Protein AF-A0A559M427-F1 (afdb_monomer_lite)

Structure (mmCIF, N/CA/C/O backbone):
data_AF-A0A559M427-F1
#
_entry.id   AF-A0A559M427-F1
#
loop_
_atom_site.group_PDB
_atom_site.id
_atom_site.type_symbol
_atom_site.label_atom_id
_atom_site.label_alt_id
_atom_site.label_comp_id
_atom_site.label_asym_id
_atom_site.label_entity_id
_atom_site.label_seq_id
_atom_site.pdbx_PDB_ins_code
_atom_site.Cartn_x
_atom_site.Cartn_y
_atom_site.Cartn_z
_atom_site.occupancy
_atom_site.B_iso_or_equiv
_atom_site.auth_seq_id
_atom_site.auth_comp_id
_atom_site.auth_asym_id
_atom_site.auth_atom_id
_atom_site.pdbx_PDB_model_num
ATOM 1 N N . PRO A 1 1 ? -54.917 29.309 -1.376 1.00 43.81 1 PRO A N 1
ATOM 2 C CA . PRO A 1 1 ? -53.652 30.056 -1.198 1.00 43.81 1 PRO A CA 1
ATOM 3 C C . PRO A 1 1 ? -53.136 29.693 0.186 1.00 43.81 1 PRO A C 1
ATOM 5 O O . PRO A 1 1 ? -53.522 30.312 1.170 1.00 43.81 1 PRO A O 1
ATOM 8 N N . ASP A 1 2 ? -52.408 28.583 0.230 1.00 39.50 2 ASP A N 1
ATOM 9 C CA . ASP A 1 2 ? -51.963 27.931 1.459 1.00 39.50 2 ASP A CA 1
ATOM 10 C C . ASP A 1 2 ? -50.541 28.408 1.804 1.00 39.50 2 ASP A C 1
ATOM 12 O O . ASP A 1 2 ? -49.785 28.757 0.889 1.00 39.50 2 ASP A O 1
ATOM 16 N N . PRO A 1 3 ? -50.187 28.515 3.096 1.00 42.97 3 PRO A N 1
ATOM 17 C CA . PRO A 1 3 ? -48.991 29.216 3.538 1.00 42.97 3 PRO A CA 1
ATOM 18 C C . PRO A 1 3 ? -47.729 28.379 3.305 1.00 42.97 3 PRO A C 1
ATOM 20 O O . PRO A 1 3 ? -47.736 27.155 3.407 1.00 42.97 3 PRO A O 1
ATOM 23 N N . VAL A 1 4 ? -46.642 29.074 2.984 1.00 44.69 4 VAL A N 1
ATOM 24 C CA . VAL A 1 4 ? -45.305 28.516 2.772 1.00 44.69 4 VAL A CA 1
ATOM 25 C C . VAL A 1 4 ? -44.708 28.181 4.141 1.00 44.69 4 VAL A C 1
ATOM 27 O O . VAL A 1 4 ? -44.503 29.082 4.951 1.00 44.69 4 VAL A O 1
ATOM 30 N N . GLU A 1 5 ? -44.457 26.899 4.410 1.00 47.62 5 GLU A N 1
ATOM 31 C CA . GLU A 1 5 ? -43.672 26.467 5.570 1.00 47.62 5 GLU A CA 1
ATOM 32 C C . GLU A 1 5 ? -42.215 26.915 5.394 1.00 47.62 5 GLU A C 1
ATOM 34 O O . GLU A 1 5 ? -41.516 26.501 4.465 1.00 47.62 5 GLU A O 1
ATOM 39 N N . GLU A 1 6 ? -41.769 27.790 6.292 1.00 38.72 6 GLU A N 1
ATOM 40 C CA . GLU A 1 6 ? -40.376 28.192 6.435 1.00 38.72 6 GLU A CA 1
ATOM 41 C C . GLU A 1 6 ? -39.555 27.001 6.946 1.00 38.72 6 GLU A C 1
ATOM 43 O O . GLU A 1 6 ? -39.699 26.550 8.083 1.00 38.72 6 GLU A O 1
ATOM 48 N N . VAL A 1 7 ? -38.674 26.483 6.090 1.00 38.81 7 VAL A N 1
ATOM 49 C CA . VAL A 1 7 ? -37.637 25.533 6.490 1.00 38.81 7 VAL A CA 1
ATOM 50 C C . VAL A 1 7 ? -36.639 26.291 7.361 1.00 38.81 7 VAL A C 1
ATOM 52 O O . VAL A 1 7 ? -35.853 27.092 6.859 1.00 38.81 7 VAL A O 1
ATOM 55 N N . GLN A 1 8 ? -36.674 26.035 8.668 1.00 32.84 8 GLN A N 1
ATOM 56 C CA . GLN A 1 8 ? -35.615 26.430 9.591 1.00 32.84 8 GLN A CA 1
ATOM 57 C C . GLN A 1 8 ? -34.327 25.703 9.191 1.00 32.84 8 GLN A C 1
ATOM 59 O O . GLN A 1 8 ? -34.138 24.523 9.482 1.00 32.84 8 GLN A O 1
ATOM 64 N N . THR A 1 9 ? -33.442 26.403 8.488 1.00 30.02 9 THR A N 1
ATOM 65 C CA . THR A 1 9 ? -32.037 26.022 8.372 1.00 30.02 9 THR A CA 1
ATOM 66 C C . THR A 1 9 ? -31.382 26.318 9.713 1.00 30.02 9 THR A C 1
ATOM 68 O O . THR A 1 9 ? -31.083 27.470 10.021 1.00 30.02 9 THR A O 1
ATOM 71 N N . SER A 1 10 ? -31.211 25.289 10.541 1.00 30.47 10 SER A N 1
ATOM 72 C CA . SER A 1 10 ? -30.285 25.343 11.668 1.00 30.47 10 SER A CA 1
ATOM 73 C C . SER A 1 10 ? -28.864 25.441 11.105 1.00 30.47 10 SER A C 1
ATOM 75 O O . SER A 1 10 ? -28.251 24.425 10.775 1.00 30.47 10 SER A O 1
ATOM 77 N N . ASP A 1 11 ? -28.394 26.675 10.934 1.00 35.53 11 ASP A N 1
ATOM 78 C CA . ASP A 1 11 ? -26.973 27.010 10.938 1.00 35.53 11 ASP A CA 1
ATOM 79 C C . ASP A 1 11 ? -26.449 26.708 12.350 1.00 35.53 11 ASP A C 1
ATOM 81 O O . ASP A 1 11 ? -26.585 27.524 13.259 1.00 35.53 11 ASP A O 1
ATOM 85 N N . ASP A 1 12 ? -25.929 25.495 12.548 1.00 35.47 12 ASP A N 1
ATOM 86 C CA . ASP A 1 12 ? -25.002 25.212 13.643 1.00 35.47 12 ASP A CA 1
ATOM 87 C C . ASP A 1 12 ? -23.585 25.428 13.096 1.00 35.47 12 ASP A C 1
ATOM 89 O O . ASP A 1 12 ? -23.133 24.726 12.186 1.00 35.47 12 ASP A O 1
ATOM 93 N N . ASP A 1 13 ? -22.923 26.446 13.642 1.00 37.69 13 ASP A N 1
ATOM 94 C CA . ASP A 1 13 ? -21.563 26.890 13.344 1.00 37.69 13 ASP A CA 1
ATOM 95 C C . ASP A 1 13 ? -20.522 25.753 13.510 1.00 37.69 13 ASP A C 1
ATOM 97 O O . ASP A 1 13 ? -19.988 25.506 14.594 1.00 37.69 13 ASP A O 1
ATOM 101 N N . ASP A 1 14 ? -20.193 25.073 12.406 1.00 49.84 14 ASP A N 1
ATOM 102 C CA . ASP A 1 14 ? -19.120 24.072 12.264 1.00 49.84 14 ASP A CA 1
ATOM 103 C C . ASP A 1 14 ? -17.740 24.735 12.056 1.00 49.84 14 ASP A C 1
ATOM 105 O O . ASP A 1 14 ? -17.061 24.524 11.052 1.00 49.84 14 ASP A O 1
ATOM 109 N N . ASP A 1 15 ? -17.306 25.566 13.006 1.00 52.41 15 ASP A N 1
ATOM 110 C CA . ASP A 1 15 ? -16.017 26.277 12.920 1.00 52.41 15 ASP A CA 1
ATOM 111 C C . ASP A 1 15 ? -14.912 25.673 13.820 1.00 52.41 15 ASP A C 1
ATOM 113 O O . ASP A 1 15 ? -13.878 26.296 14.081 1.00 52.41 15 ASP A O 1
ATOM 117 N N . GLY A 1 16 ? -15.068 24.418 14.274 1.00 54.72 16 GLY A N 1
ATOM 118 C CA . GLY A 1 16 ? -14.102 23.782 15.188 1.00 54.72 16 GLY A CA 1
ATOM 119 C C . GLY A 1 16 ? -13.964 22.253 15.166 1.00 54.72 16 GLY A C 1
ATOM 120 O O . GLY A 1 16 ? -12.997 21.747 15.741 1.00 54.72 16 GLY A O 1
ATOM 121 N N . GLU A 1 17 ? -14.843 21.502 14.493 1.00 58.31 17 GLU A N 1
ATOM 122 C CA . GLU A 1 17 ? -14.925 20.024 14.577 1.00 58.31 17 GLU A CA 1
ATOM 123 C C . GLU A 1 17 ? -13.715 19.292 13.939 1.00 58.31 17 GLU A C 1
ATOM 125 O O . GLU A 1 17 ? -13.522 18.087 14.107 1.00 58.31 17 GLU A O 1
ATOM 130 N N . GLY A 1 18 ? -12.850 20.010 13.211 1.00 69.69 18 GLY A N 1
ATOM 131 C CA . GLY A 1 18 ? -11.739 19.425 12.449 1.00 69.69 18 GLY A CA 1
ATOM 132 C C . GLY A 1 18 ? -10.333 19.566 13.048 1.00 69.69 18 GLY A C 1
ATOM 133 O O . GLY A 1 18 ? -9.404 18.918 12.554 1.00 69.69 18 GLY A O 1
ATOM 134 N N . TRP A 1 19 ? -10.125 20.407 14.067 1.00 84.69 19 TRP A N 1
ATOM 135 C CA . TRP A 1 19 ? -8.777 20.714 14.566 1.00 84.69 19 TRP A CA 1
ATOM 136 C C . TRP A 1 19 ? -8.405 19.902 15.808 1.00 84.69 19 TRP A C 1
ATOM 138 O O . TRP A 1 19 ? -9.031 19.993 16.862 1.00 84.69 19 TRP A O 1
ATOM 148 N N . ILE A 1 20 ? -7.296 19.162 15.720 1.00 84.12 20 ILE A N 1
ATOM 149 C CA . ILE A 1 20 ? -6.701 18.492 16.881 1.00 84.12 20 ILE A CA 1
ATOM 150 C C . ILE A 1 20 ? -5.925 19.534 17.697 1.00 84.12 20 ILE A C 1
ATOM 152 O O . ILE A 1 20 ? -4.789 19.880 17.375 1.00 84.12 20 ILE A O 1
ATOM 156 N N . THR A 1 21 ? -6.542 20.036 18.764 1.00 89.25 21 THR A N 1
ATOM 157 C CA . THR A 1 21 ? -5.917 20.946 19.736 1.00 89.25 21 THR A CA 1
ATOM 158 C C . THR A 1 21 ? -5.258 20.171 20.889 1.00 89.25 21 THR A C 1
ATOM 160 O O . THR A 1 21 ? -5.624 19.020 21.145 1.00 89.25 21 THR A O 1
ATOM 163 N N . PRO A 1 22 ? -4.308 20.766 21.646 1.00 89.19 22 PRO A N 1
ATOM 164 C CA . PRO A 1 22 ? -3.698 20.109 22.808 1.00 89.19 22 PRO A CA 1
ATOM 165 C C . PRO A 1 22 ? -4.714 19.655 23.869 1.00 89.19 22 PRO A C 1
ATOM 167 O O . PRO A 1 22 ? -4.501 18.637 24.526 1.00 89.19 22 PRO A O 1
ATOM 170 N N . SER A 1 23 ? -5.833 20.374 24.011 1.00 87.00 23 SER A N 1
ATOM 171 C CA . SER A 1 23 ? -6.943 20.004 24.896 1.00 87.00 23 SER A CA 1
ATOM 172 C C . SER A 1 23 ? -7.731 18.792 24.384 1.00 87.00 23 SER A C 1
ATOM 174 O O . SER A 1 23 ? -8.154 17.959 25.184 1.00 87.00 23 SER A O 1
ATOM 176 N N . ASN A 1 24 ? -7.870 18.644 23.061 1.00 85.31 24 ASN A N 1
ATOM 177 C CA . ASN A 1 24 ? -8.704 17.612 22.432 1.00 85.31 24 ASN A CA 1
ATOM 178 C C . ASN A 1 24 ? -7.895 16.387 21.960 1.00 85.31 24 ASN A C 1
ATOM 180 O O . ASN A 1 24 ? -8.471 15.381 21.543 1.00 85.31 24 ASN A O 1
ATOM 184 N N . LEU A 1 25 ? -6.562 16.428 22.069 1.00 86.44 25 LEU A N 1
ATOM 185 C CA . LEU A 1 25 ? -5.652 15.376 21.608 1.00 86.44 25 LEU A CA 1
ATOM 186 C C . LEU A 1 25 ? -5.994 13.999 22.187 1.00 86.44 25 LEU A C 1
ATOM 188 O O . LEU A 1 25 ? -6.082 13.022 21.448 1.00 86.44 25 LEU A O 1
ATOM 192 N N . LYS A 1 26 ? -6.213 13.910 23.504 1.00 84.44 26 LYS A N 1
ATOM 193 C CA . LYS A 1 26 ? -6.525 12.632 24.167 1.00 84.44 26 LYS A CA 1
ATOM 194 C C . LYS A 1 26 ? -7.860 12.058 23.693 1.00 84.44 26 LYS A C 1
ATOM 196 O O . LYS A 1 26 ? -7.977 10.849 23.518 1.00 84.44 26 LYS A O 1
ATOM 201 N N . GLN A 1 27 ? -8.845 12.921 23.451 1.00 81.31 27 GLN A N 1
ATOM 202 C CA . GLN A 1 27 ? -10.160 12.512 22.962 1.00 81.31 27 GLN A CA 1
ATOM 203 C C . GLN A 1 27 ? -10.070 12.002 21.519 1.00 81.31 27 GLN A C 1
ATOM 205 O O . GLN A 1 27 ? -10.617 10.947 21.210 1.00 81.31 27 GLN A O 1
ATOM 210 N N . HIS A 1 28 ? -9.316 12.686 20.652 1.00 81.56 28 HIS A N 1
ATOM 211 C CA . HIS A 1 28 ? -9.064 12.216 19.288 1.00 81.56 28 HIS A CA 1
ATOM 212 C C . HIS A 1 28 ? -8.271 10.907 19.252 1.00 81.56 28 HIS A C 1
ATOM 214 O O . HIS A 1 28 ? -8.650 10.000 18.521 1.00 81.56 28 HIS A O 1
ATOM 220 N N . GLN A 1 29 ? -7.243 10.751 20.095 1.00 81.06 29 GLN A N 1
ATOM 221 C CA . GLN A 1 29 ? -6.504 9.489 20.219 1.00 81.06 29 GLN A CA 1
ATOM 222 C C . GLN A 1 29 ? -7.419 8.322 20.616 1.00 81.06 29 GLN A C 1
ATOM 224 O O . GLN A 1 29 ? -7.282 7.224 20.081 1.00 81.06 29 GLN A O 1
ATOM 229 N N . GLN A 1 30 ? -8.372 8.556 21.524 1.00 73.25 30 GLN A N 1
ATOM 230 C CA . GLN A 1 30 ? -9.368 7.554 21.909 1.00 73.25 30 GLN A CA 1
ATOM 231 C C . GLN A 1 30 ? -10.346 7.247 20.764 1.00 73.25 30 GLN A C 1
ATOM 233 O O . GLN A 1 30 ? -10.606 6.076 20.496 1.00 73.25 30 GLN A O 1
ATOM 238 N N . LYS A 1 31 ? -10.844 8.266 20.049 1.00 72.25 31 LYS A N 1
ATOM 239 C CA . LYS A 1 31 ? -11.713 8.086 18.870 1.00 72.25 31 LYS A CA 1
ATOM 240 C C . LYS A 1 31 ? -11.007 7.297 17.753 1.00 72.25 31 LYS A C 1
ATOM 242 O O . LYS A 1 31 ? -11.585 6.357 17.211 1.00 72.25 31 LYS A O 1
ATOM 247 N N . ASP A 1 32 ? -9.748 7.614 17.453 1.00 69.06 32 ASP A N 1
ATOM 248 C CA . ASP A 1 32 ? -8.958 6.939 16.414 1.00 69.06 32 ASP A CA 1
ATOM 249 C C . ASP A 1 32 ? -8.607 5.493 16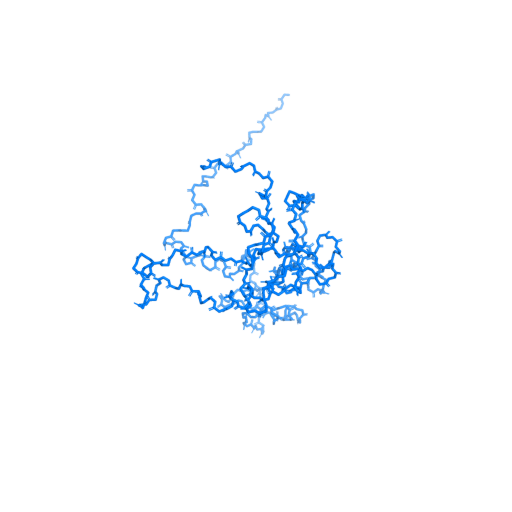.788 1.00 69.06 32 ASP A C 1
ATOM 251 O O . ASP A 1 32 ? -8.664 4.599 15.940 1.00 69.06 32 ASP A O 1
ATOM 255 N N . ALA A 1 33 ? -8.286 5.239 18.060 1.00 66.00 33 ALA A N 1
ATOM 256 C CA . ALA A 1 33 ? -8.019 3.891 18.558 1.00 66.00 33 ALA A CA 1
ATOM 257 C C . ALA A 1 33 ? -9.265 2.988 18.519 1.00 66.00 33 ALA A C 1
ATOM 259 O O . ALA A 1 33 ? -9.145 1.779 18.315 1.00 66.00 33 ALA A O 1
ATOM 260 N N . ASN A 1 34 ? -10.454 3.569 18.692 1.00 59.38 34 ASN A N 1
ATOM 261 C CA . ASN A 1 34 ? -11.715 2.832 18.763 1.00 59.38 34 ASN A CA 1
ATOM 262 C C . ASN A 1 34 ? -12.391 2.654 17.390 1.00 59.38 34 ASN A C 1
ATOM 264 O O . ASN A 1 34 ? -13.343 1.879 17.269 1.00 59.38 34 ASN A O 1
ATOM 268 N N . GLY A 1 35 ? -11.891 3.326 16.344 1.00 58.34 35 GLY A N 1
ATOM 269 C CA . GLY A 1 35 ? -12.572 3.422 15.054 1.00 58.34 35 GLY A CA 1
ATOM 270 C C . GLY A 1 35 ? -13.907 4.168 15.173 1.00 58.34 35 GLY A C 1
ATOM 271 O O . GLY A 1 35 ? -14.450 4.332 16.260 1.00 58.34 35 GLY A O 1
ATOM 272 N N . ALA A 1 36 ? -14.451 4.631 14.046 1.00 51.00 36 ALA A N 1
ATOM 273 C CA . ALA A 1 36 ? -15.717 5.374 13.971 1.00 51.00 36 ALA A CA 1
ATOM 274 C C . ALA A 1 36 ? -16.951 4.499 14.289 1.00 51.00 36 ALA A C 1
ATOM 276 O O . ALA A 1 36 ? -17.830 4.307 13.451 1.00 51.00 36 ALA A O 1
ATOM 277 N N . THR A 1 37 ? -16.981 3.903 15.475 1.00 50.41 37 THR A N 1
ATOM 278 C CA . THR A 1 37 ? -18.101 3.137 16.004 1.00 50.41 37 THR A CA 1
ATOM 279 C C . THR A 1 37 ? -18.770 4.021 17.038 1.00 50.41 37 THR A C 1
ATOM 281 O O . THR A 1 37 ? -18.187 4.288 18.087 1.00 50.41 37 THR A O 1
ATOM 284 N N . GLU A 1 38 ? -19.965 4.520 16.731 1.00 55.62 38 GLU A N 1
ATOM 285 C CA . GLU A 1 38 ? -20.721 5.288 17.712 1.00 55.62 38 GLU A CA 1
ATOM 286 C C . GLU A 1 38 ? -21.039 4.422 18.939 1.00 55.62 38 GLU A C 1
ATOM 288 O O . GLU A 1 38 ? -21.370 3.237 18.780 1.00 55.62 38 GLU A O 1
ATOM 293 N N . PRO A 1 39 ? -20.937 4.979 20.158 1.00 51.56 39 PRO A N 1
ATOM 294 C CA . PRO A 1 39 ? -21.349 4.286 21.366 1.00 51.56 39 PRO A CA 1
ATOM 295 C C . PRO A 1 39 ? -22.866 4.078 21.310 1.00 51.56 39 PRO A C 1
ATOM 297 O O . PRO A 1 39 ? -23.652 4.985 21.549 1.00 51.56 39 PRO A O 1
ATOM 300 N N . GLN A 1 40 ? -23.274 2.869 20.941 1.00 54.78 40 GLN A N 1
ATOM 301 C CA . GLN A 1 40 ? -24.668 2.440 20.919 1.00 54.78 40 GLN A CA 1
ATOM 302 C C . GLN A 1 40 ? -24.919 1.448 22.056 1.00 54.78 40 GLN A C 1
ATOM 304 O O . GLN A 1 40 ? -24.049 0.633 22.372 1.00 54.78 40 GLN A O 1
ATOM 309 N N . GLU A 1 41 ? -26.129 1.536 22.612 1.00 57.34 41 GLU A N 1
ATOM 310 C CA . GLU A 1 41 ? -26.634 0.978 23.876 1.00 57.34 41 GLU A CA 1
ATOM 311 C C . GLU A 1 41 ? -25.916 -0.265 24.438 1.00 57.34 41 GLU A C 1
ATOM 313 O O . GLU A 1 41 ? -25.717 -1.293 23.767 1.00 57.34 41 GLU A O 1
ATOM 318 N N . GLU A 1 42 ? -25.569 -0.149 25.725 1.00 59.69 42 GLU A N 1
ATOM 319 C CA . GLU A 1 42 ? -24.894 -1.163 26.527 1.00 59.69 42 GLU A CA 1
ATOM 320 C C . GLU A 1 42 ? -25.750 -2.434 26.651 1.00 59.69 42 GLU A C 1
ATOM 322 O O . GLU A 1 42 ? -26.890 -2.392 27.117 1.00 59.69 42 GLU A O 1
ATOM 327 N N . PRO A 1 43 ? -25.227 -3.608 26.267 1.00 59.34 43 PRO A N 1
ATOM 328 C CA . PRO A 1 43 ? -25.944 -4.850 26.469 1.00 59.34 43 PRO A CA 1
ATOM 329 C C . PRO A 1 43 ? -25.934 -5.259 27.949 1.00 59.34 43 PRO A C 1
ATOM 331 O O . PRO A 1 43 ? -24.890 -5.329 28.596 1.00 59.34 43 PRO A O 1
ATOM 334 N N . LYS A 1 44 ? -27.128 -5.621 28.423 1.00 60.44 44 LYS A N 1
ATOM 335 C CA . LYS A 1 44 ? -27.465 -6.330 29.667 1.00 60.44 44 LYS A CA 1
ATOM 336 C C . LYS A 1 44 ? -26.434 -7.434 29.984 1.00 60.44 44 LYS A C 1
ATOM 338 O O . LYS A 1 44 ? -26.363 -8.417 29.256 1.00 60.44 44 LYS A O 1
ATOM 343 N N . THR A 1 45 ? -25.633 -7.238 31.039 1.00 68.06 45 THR A N 1
ATOM 344 C CA . THR A 1 45 ? -24.717 -8.207 31.693 1.00 68.06 45 THR A CA 1
ATOM 345 C C . THR A 1 45 ? -23.960 -9.174 30.760 1.00 68.06 45 THR A C 1
ATOM 347 O O . THR A 1 45 ? -24.484 -10.209 30.349 1.00 68.06 45 THR A O 1
ATOM 350 N N . MET A 1 46 ? -22.682 -8.896 30.478 1.00 71.94 46 MET A N 1
ATOM 351 C CA . MET A 1 46 ? -21.816 -9.806 29.712 1.00 71.94 46 MET A CA 1
ATOM 352 C C . MET A 1 46 ? -21.210 -10.892 30.617 1.00 71.94 46 MET A C 1
ATOM 354 O O . MET A 1 46 ? -20.486 -10.572 31.551 1.00 71.94 46 MET A O 1
ATOM 358 N N . GLN A 1 47 ? -21.464 -12.172 30.323 1.00 79.81 47 GLN A N 1
ATOM 359 C CA . GLN A 1 47 ? -20.922 -13.306 31.097 1.00 79.81 47 GLN A CA 1
ATOM 360 C C . GLN A 1 47 ? -19.429 -13.567 30.840 1.00 79.81 47 GLN A C 1
ATOM 362 O O . GLN A 1 47 ? -18.699 -13.955 31.745 1.00 79.81 47 GLN A O 1
ATOM 367 N N . VAL A 1 48 ? -18.976 -13.367 29.600 1.00 83.12 48 VAL A N 1
ATOM 368 C CA . VAL A 1 48 ? -17.581 -13.549 29.179 1.00 83.12 48 VAL A CA 1
ATOM 369 C C . VAL A 1 48 ? -17.228 -12.416 28.227 1.00 83.12 48 VAL A C 1
ATOM 371 O O . VAL A 1 48 ? -18.007 -12.120 27.315 1.00 83.12 48 VAL A O 1
ATOM 374 N N . ALA A 1 49 ? -16.068 -11.798 28.434 1.00 86.31 49 ALA A N 1
ATOM 375 C CA . ALA A 1 49 ? -15.511 -10.782 27.554 1.00 86.31 49 ALA A CA 1
ATOM 376 C C . ALA A 1 49 ? -14.013 -11.022 27.338 1.00 86.31 49 ALA A C 1
ATOM 378 O O . ALA A 1 49 ? -13.306 -11.459 28.245 1.00 86.31 49 ALA A O 1
ATOM 379 N N . LEU A 1 50 ? -13.539 -10.749 26.124 1.00 88.00 50 LEU A N 1
ATOM 380 C CA . LEU A 1 50 ? -12.147 -10.934 25.722 1.00 88.00 50 LEU A CA 1
ATOM 381 C C . LEU A 1 50 ? -11.588 -9.610 25.215 1.00 88.00 50 LEU A C 1
ATOM 383 O O . LEU A 1 50 ? -12.240 -8.930 24.427 1.00 88.00 50 LEU A O 1
ATOM 387 N N . ILE A 1 51 ? -10.376 -9.264 25.643 1.00 89.44 51 ILE A N 1
ATOM 388 C CA . ILE A 1 51 ? -9.665 -8.057 25.214 1.00 89.44 51 ILE A CA 1
ATOM 389 C C . ILE A 1 51 ? -8.456 -8.500 24.395 1.00 89.44 51 ILE A C 1
ATOM 391 O O . ILE A 1 51 ? -7.617 -9.257 24.877 1.00 89.44 51 ILE A O 1
ATOM 395 N N . THR A 1 52 ? -8.368 -8.051 23.144 1.00 86.69 52 THR A N 1
ATOM 396 C CA . THR A 1 52 ? -7.205 -8.308 22.283 1.00 86.69 52 THR A CA 1
ATOM 397 C C . THR A 1 52 ? -7.014 -7.181 21.274 1.00 86.69 52 THR A C 1
ATOM 399 O O . THR A 1 52 ? -7.984 -6.598 20.786 1.00 86.69 52 THR A O 1
ATOM 402 N N . SER A 1 53 ? -5.758 -6.881 20.949 1.00 83.00 53 SER A N 1
ATOM 403 C CA . SER A 1 53 ? -5.362 -5.925 19.910 1.00 83.00 53 SER A CA 1
ATOM 404 C C . SER A 1 53 ? -5.038 -6.584 18.561 1.00 83.00 53 SER A C 1
ATOM 406 O O . SER A 1 53 ? -4.848 -5.872 17.578 1.00 83.00 53 SER A O 1
ATOM 408 N N . ASP A 1 54 ? -4.990 -7.921 18.474 1.00 83.75 54 ASP A N 1
ATOM 409 C CA . ASP A 1 54 ? -4.696 -8.619 17.217 1.00 83.75 54 ASP A CA 1
ATOM 410 C C . ASP A 1 54 ? -5.945 -8.745 16.332 1.00 83.75 54 ASP A C 1
ATOM 412 O O . ASP A 1 54 ? -6.887 -9.477 16.644 1.00 83.75 54 ASP A O 1
ATOM 416 N N . PHE A 1 55 ? -5.927 -8.092 15.170 1.00 77.50 55 PHE A N 1
ATOM 417 C CA . PHE A 1 55 ? -7.004 -8.149 14.182 1.00 77.50 55 PHE A CA 1
ATOM 418 C C . PHE A 1 55 ? -7.351 -9.574 13.728 1.00 77.50 55 PHE A C 1
ATOM 420 O O . PHE A 1 55 ? -8.511 -9.841 13.402 1.00 77.50 55 PHE A O 1
ATOM 427 N N . ALA A 1 56 ? -6.388 -10.502 13.675 1.00 81.38 56 ALA A N 1
ATOM 428 C CA . ALA A 1 56 ? -6.673 -11.882 13.286 1.00 81.38 56 ALA A CA 1
ATOM 429 C C . ALA A 1 56 ? -7.538 -12.581 14.345 1.00 81.38 56 ALA A C 1
ATOM 431 O O . ALA A 1 56 ? -8.587 -13.136 14.008 1.00 81.38 56 ALA A O 1
ATOM 432 N N . MET A 1 57 ? -7.157 -12.470 15.621 1.00 86.06 57 MET A N 1
ATOM 433 C CA . MET A 1 57 ? -7.955 -12.969 16.743 1.00 86.06 57 MET A CA 1
ATOM 434 C C . MET A 1 57 ? -9.331 -12.305 16.804 1.00 86.06 57 MET A C 1
ATOM 436 O O . MET A 1 57 ? -10.332 -13.003 16.932 1.00 86.06 57 MET A O 1
ATOM 440 N N . GLN A 1 58 ? -9.410 -10.981 16.644 1.00 84.81 58 GLN A N 1
ATOM 441 C CA . GLN A 1 58 ? -10.682 -10.253 16.674 1.00 84.81 58 GLN A CA 1
ATOM 442 C C . GLN A 1 58 ? -11.672 -10.776 15.615 1.00 84.81 58 GLN A C 1
ATOM 444 O O . GLN A 1 58 ? -12.848 -10.986 15.915 1.00 84.81 58 GLN A O 1
ATOM 449 N N . ASN A 1 59 ? -11.202 -11.064 14.394 1.00 81.62 59 ASN A N 1
ATOM 450 C CA . ASN A 1 59 ? -12.042 -11.629 13.331 1.00 81.62 59 ASN A CA 1
ATOM 451 C C . ASN A 1 59 ? -12.581 -13.024 13.680 1.00 81.62 59 ASN A C 1
ATOM 453 O O . ASN A 1 59 ? -13.709 -13.351 13.318 1.00 81.62 59 ASN A O 1
ATOM 457 N N . VAL A 1 60 ? -11.789 -13.857 14.358 1.00 84.88 60 VAL A N 1
ATOM 458 C CA . VAL A 1 60 ? -12.216 -15.200 14.780 1.00 84.88 60 VAL A CA 1
ATOM 459 C C . VAL A 1 60 ? -13.180 -15.116 15.965 1.00 84.88 60 VAL A C 1
ATOM 461 O O . VAL A 1 60 ? -14.210 -15.783 15.959 1.00 84.88 60 VAL A O 1
ATOM 464 N N . LEU A 1 61 ? -12.903 -14.257 16.947 1.00 86.88 61 LEU A N 1
ATOM 465 C CA . LEU A 1 61 ? -13.749 -14.059 18.128 1.00 86.88 61 LEU A CA 1
ATOM 466 C C . LEU A 1 61 ? -15.150 -13.556 17.770 1.00 86.88 61 LEU A C 1
ATOM 468 O O . LEU A 1 61 ? -16.134 -14.063 18.307 1.00 86.88 61 LEU A O 1
ATOM 472 N N . LEU A 1 62 ? -15.251 -12.630 16.811 1.00 81.38 62 LEU A N 1
ATOM 473 C CA . LEU A 1 62 ? -16.547 -12.175 16.303 1.00 81.38 62 LEU A CA 1
ATOM 474 C C . LEU A 1 62 ? -17.324 -13.289 15.586 1.00 81.38 62 LEU A C 1
ATOM 476 O O . LEU A 1 62 ? -18.547 -13.327 15.689 1.00 81.38 62 LEU A O 1
ATOM 480 N N . ARG A 1 63 ? -16.639 -14.225 14.914 1.00 78.69 63 ARG A N 1
ATOM 481 C CA . ARG A 1 63 ? -17.275 -15.401 14.283 1.00 78.69 63 ARG A CA 1
ATOM 482 C C . ARG A 1 63 ? -17.743 -16.434 15.299 1.00 78.69 63 ARG A C 1
ATOM 484 O O . ARG A 1 63 ? -18.767 -17.066 15.088 1.00 78.69 63 ARG A O 1
ATOM 491 N N . MET A 1 64 ? -17.019 -16.585 16.406 1.00 84.88 64 MET A N 1
ATOM 492 C CA . MET A 1 64 ? -17.443 -17.425 17.532 1.00 84.88 64 MET A CA 1
ATOM 493 C C . MET A 1 64 ? -18.541 -16.762 18.378 1.00 84.88 64 MET A C 1
ATOM 495 O O . MET A 1 64 ? -18.941 -17.316 19.397 1.00 84.88 64 MET A O 1
ATOM 499 N N . ASN A 1 65 ? -19.029 -15.584 17.962 1.00 81.44 65 ASN A N 1
ATOM 500 C CA . ASN A 1 65 ? -20.053 -14.807 18.653 1.00 81.44 65 ASN A CA 1
ATOM 501 C C . ASN A 1 65 ? -19.695 -14.511 20.124 1.00 81.44 65 ASN A C 1
ATOM 503 O O . ASN A 1 65 ? -20.559 -14.467 20.998 1.00 81.44 65 ASN A O 1
ATOM 507 N N . LEU A 1 66 ? -18.404 -14.306 20.400 1.00 85.19 66 LEU A N 1
ATOM 508 C CA . LEU A 1 66 ? -17.914 -13.922 21.721 1.00 85.19 66 LEU A CA 1
ATOM 509 C C . LEU A 1 66 ? -17.907 -12.398 21.865 1.00 85.19 66 LEU A C 1
ATOM 511 O O . LEU A 1 66 ? -17.732 -11.660 20.892 1.00 85.19 66 LEU A O 1
ATOM 515 N N . ASN A 1 67 ? -18.082 -11.908 23.094 1.00 86.81 67 ASN A N 1
ATOM 516 C CA . ASN A 1 67 ? -18.006 -10.474 23.355 1.00 86.81 67 ASN A CA 1
ATOM 517 C C . ASN A 1 67 ? -16.539 -10.032 23.314 1.00 86.81 67 ASN A C 1
ATOM 519 O O . ASN A 1 67 ? -15.741 -10.390 24.181 1.00 86.81 67 ASN A O 1
ATOM 523 N N . LEU A 1 68 ? -16.199 -9.257 22.290 1.00 83.94 68 LEU A N 1
ATOM 524 C CA . LEU A 1 68 ? -14.886 -8.656 22.121 1.00 83.94 68 LEU A CA 1
ATOM 525 C C . LEU A 1 68 ? -14.911 -7.215 22.637 1.00 83.94 68 LEU A C 1
ATOM 527 O O . LEU A 1 68 ? -15.786 -6.432 22.259 1.00 83.94 68 LEU A O 1
ATOM 531 N N . LEU A 1 69 ? -13.930 -6.874 23.464 1.00 86.19 69 LEU A N 1
ATOM 532 C CA . LEU A 1 69 ? -13.703 -5.536 23.989 1.00 86.19 69 LEU A CA 1
ATOM 533 C C . LEU A 1 69 ? -12.397 -4.957 23.432 1.00 86.19 69 LEU A C 1
ATOM 535 O O . LEU A 1 69 ? -11.403 -5.668 23.260 1.00 86.19 69 LEU A O 1
ATOM 539 N N . SER A 1 70 ? -12.395 -3.656 23.160 1.00 81.81 70 SER A N 1
ATOM 540 C CA . SER A 1 70 ? -11.177 -2.886 22.915 1.00 81.81 70 SER A CA 1
ATOM 541 C C . SER A 1 70 ? -10.360 -2.736 24.212 1.00 81.81 70 SER A C 1
ATOM 543 O O . SER A 1 70 ? -10.888 -2.941 25.309 1.00 81.81 70 SER A O 1
ATOM 545 N N . PRO A 1 71 ? -9.084 -2.308 24.138 1.00 81.69 71 PRO A N 1
ATOM 546 C CA . PRO A 1 71 ? -8.313 -1.921 25.326 1.00 81.69 71 PRO A CA 1
ATOM 547 C C . PRO A 1 71 ? -8.976 -0.812 26.164 1.00 81.69 71 PRO A C 1
ATOM 549 O O . PRO A 1 71 ? -8.712 -0.697 27.354 1.00 81.69 71 PRO A O 1
ATOM 552 N N . SER A 1 72 ? -9.860 -0.019 25.551 1.00 78.00 72 SER A N 1
ATOM 553 C CA . SER A 1 72 ? -10.698 1.007 26.184 1.00 78.00 72 SER A CA 1
ATOM 554 C C . SER A 1 72 ? -12.028 0.463 26.739 1.00 78.00 72 SER A C 1
ATOM 556 O O . SER A 1 72 ? -12.909 1.247 27.078 1.00 78.00 72 SER A O 1
ATOM 558 N N . LEU A 1 73 ? -12.182 -0.866 26.833 1.00 77.88 73 LEU A N 1
ATOM 559 C CA . LEU A 1 73 ? -13.365 -1.578 27.344 1.00 77.88 73 LEU A CA 1
ATOM 560 C C . LEU A 1 73 ? -14.664 -1.328 26.559 1.00 77.88 73 LEU A C 1
ATOM 562 O O . LEU A 1 73 ? -15.758 -1.558 27.070 1.00 77.88 73 LEU A O 1
ATOM 566 N N . GLN A 1 74 ? -14.564 -0.921 25.295 1.00 78.88 74 GLN A N 1
ATOM 567 C CA . GLN A 1 74 ? -15.721 -0.750 24.417 1.00 78.88 74 GLN A CA 1
ATOM 568 C C . GLN A 1 74 ? -16.001 -2.021 23.619 1.00 78.88 74 GLN A C 1
ATOM 570 O O . GLN A 1 74 ? -15.084 -2.690 23.140 1.00 78.88 74 GLN A O 1
ATOM 575 N N . ARG A 1 75 ? -17.282 -2.355 23.434 1.00 80.88 75 ARG A N 1
ATOM 576 C CA . ARG A 1 75 ? -17.691 -3.555 22.694 1.00 80.88 75 ARG A CA 1
ATOM 577 C C . ARG A 1 75 ? -17.506 -3.381 21.189 1.00 80.88 75 ARG A C 1
ATOM 579 O O . ARG A 1 75 ? -18.202 -2.599 20.549 1.00 80.88 75 ARG A O 1
ATOM 586 N N . ILE A 1 76 ? -16.659 -4.221 20.606 1.00 79.06 76 ILE A N 1
ATOM 587 C CA . ILE A 1 76 ? -16.439 -4.287 19.162 1.00 79.06 76 ILE A CA 1
ATOM 588 C C . ILE A 1 76 ? -17.503 -5.209 18.550 1.00 79.06 76 ILE A C 1
ATOM 590 O O . ILE A 1 76 ? -17.623 -6.372 18.931 1.00 79.06 76 ILE A O 1
ATOM 594 N N . ARG A 1 77 ? -18.297 -4.695 17.600 1.00 76.56 77 ARG A N 1
ATOM 595 C CA . ARG A 1 77 ? -19.320 -5.479 16.867 1.00 76.56 77 ARG A CA 1
ATOM 596 C C . ARG A 1 77 ? -18.928 -5.781 15.423 1.00 76.56 77 ARG A C 1
ATOM 598 O O . ARG A 1 77 ? -19.311 -6.821 14.897 1.00 76.56 77 ARG A O 1
ATOM 605 N N . GLN A 1 78 ? -18.204 -4.872 14.778 1.00 73.81 78 GLN A N 1
ATOM 606 C CA . GLN A 1 78 ? -17.811 -4.977 13.376 1.00 73.81 78 GLN A CA 1
ATOM 607 C C . GLN A 1 78 ? -16.352 -4.557 13.223 1.00 73.81 78 GLN A C 1
ATOM 609 O O . GLN A 1 78 ? -15.907 -3.600 13.850 1.00 73.81 78 GLN A O 1
ATOM 614 N N . LEU A 1 79 ? -15.616 -5.260 12.362 1.00 75.81 79 LEU A N 1
ATOM 615 C CA . LEU A 1 79 ? -14.239 -4.917 12.018 1.00 75.81 79 LEU A CA 1
ATOM 616 C C . LEU A 1 79 ? -14.190 -4.418 10.581 1.00 75.81 79 LEU A C 1
ATOM 618 O O . LEU A 1 79 ? -14.460 -5.166 9.635 1.00 75.81 79 LEU A O 1
ATOM 622 N N . LYS A 1 80 ? -13.793 -3.155 10.409 1.00 77.62 80 LYS A N 1
ATOM 623 C CA . LYS A 1 80 ? -13.418 -2.625 9.101 1.00 77.62 80 LYS A CA 1
ATOM 624 C C . LYS A 1 80 ? -11.976 -3.018 8.826 1.00 77.62 80 LYS A C 1
ATOM 626 O O . LYS A 1 80 ? -11.043 -2.476 9.408 1.00 77.62 80 LYS A O 1
ATOM 631 N N . THR A 1 81 ? -11.798 -3.954 7.910 1.00 84.81 81 THR A N 1
ATOM 632 C CA . THR A 1 81 ? -10.473 -4.392 7.472 1.00 84.81 81 THR A CA 1
ATOM 633 C C . THR A 1 81 ? -10.162 -3.813 6.097 1.00 84.81 81 THR A C 1
ATOM 635 O O . THR A 1 81 ? -11.048 -3.360 5.367 1.00 84.81 81 THR A O 1
ATOM 638 N N . TRP A 1 82 ? -8.881 -3.774 5.748 1.00 88.69 82 TRP A N 1
ATOM 639 C CA . TRP A 1 82 ? -8.421 -3.319 4.442 1.00 88.69 82 TRP A CA 1
ATOM 640 C C . TRP A 1 82 ? -7.770 -4.483 3.715 1.00 88.69 82 TRP A C 1
ATOM 642 O O . TRP A 1 82 ? -6.951 -5.198 4.285 1.00 88.69 82 TRP A O 1
ATOM 652 N N . VAL A 1 83 ? -8.117 -4.646 2.445 1.00 92.44 83 VAL A N 1
ATOM 653 C CA . VAL A 1 83 ? -7.506 -5.628 1.547 1.00 92.44 83 VAL A CA 1
ATOM 654 C C . VAL A 1 83 ? -7.063 -4.950 0.263 1.00 92.44 83 VAL A C 1
ATOM 656 O O . VAL A 1 83 ? -7.558 -3.880 -0.103 1.00 92.44 83 VAL A O 1
ATOM 659 N N . LEU A 1 84 ? -6.127 -5.579 -0.439 1.00 94.44 84 LEU A N 1
ATOM 660 C CA . LEU A 1 84 ? -5.729 -5.166 -1.774 1.00 94.44 84 LEU A CA 1
ATOM 661 C C . LEU A 1 84 ? -6.528 -5.955 -2.809 1.00 94.44 84 LEU A C 1
ATOM 663 O O . LEU A 1 84 ? -6.427 -7.176 -2.876 1.00 94.44 84 LEU A O 1
ATOM 667 N N . ARG A 1 85 ? -7.297 -5.263 -3.650 1.00 94.62 85 ARG A N 1
ATOM 668 C CA . ARG A 1 85 ? -8.002 -5.853 -4.792 1.00 94.62 85 ARG A CA 1
ATOM 669 C C . ARG A 1 85 ? -7.381 -5.369 -6.090 1.00 94.62 85 ARG A C 1
ATOM 671 O O . ARG A 1 85 ? -7.223 -4.170 -6.307 1.00 94.62 85 ARG A O 1
ATOM 678 N N . CYS A 1 86 ? -7.058 -6.287 -6.988 1.00 94.12 86 CYS A N 1
ATOM 679 C CA . CYS A 1 86 ? -6.619 -5.934 -8.331 1.00 94.12 86 CYS A CA 1
ATOM 680 C C . CYS A 1 86 ? -7.802 -5.422 -9.165 1.00 94.12 86 CYS A C 1
ATOM 682 O O . CYS A 1 86 ? -8.835 -6.085 -9.237 1.00 94.12 86 CYS A O 1
ATOM 684 N N . HIS A 1 87 ? -7.658 -4.276 -9.837 1.00 91.69 87 HIS A N 1
ATOM 685 C CA . HIS A 1 87 ? -8.727 -3.773 -10.712 1.00 91.69 87 HIS A CA 1
ATOM 686 C C . HIS A 1 87 ? -8.845 -4.537 -12.042 1.00 91.69 87 HIS A C 1
ATOM 688 O O . HIS A 1 87 ? -9.897 -4.476 -12.664 1.00 91.69 87 HIS A O 1
ATOM 694 N N . ALA A 1 88 ? -7.787 -5.237 -12.470 1.00 91.38 88 ALA A N 1
ATOM 695 C CA . ALA A 1 88 ? -7.744 -5.938 -13.753 1.00 91.38 88 ALA A CA 1
ATOM 696 C C . ALA A 1 88 ? -8.188 -7.407 -13.642 1.00 91.38 88 ALA A C 1
ATOM 698 O O . ALA A 1 88 ? -9.081 -7.838 -14.357 1.00 91.38 88 ALA A O 1
ATOM 699 N N . CYS A 1 89 ? -7.581 -8.184 -12.736 1.00 93.06 89 CYS A N 1
ATOM 700 C CA . CYS A 1 89 ? -7.867 -9.621 -12.585 1.00 93.06 89 CYS A CA 1
ATOM 701 C C . CYS A 1 89 ? -8.787 -9.955 -11.400 1.00 93.06 89 CYS A C 1
ATOM 703 O O . CYS A 1 89 ? -9.009 -11.131 -11.116 1.00 93.06 89 CYS A O 1
ATOM 705 N N . PHE A 1 90 ? -9.262 -8.934 -10.675 1.00 92.69 90 PHE A N 1
ATOM 706 C CA . PHE A 1 90 ? -10.184 -9.025 -9.533 1.00 92.69 90 PHE A CA 1
ATOM 707 C C . PHE A 1 90 ? -9.729 -9.881 -8.346 1.00 92.69 90 PHE A C 1
ATOM 709 O O . PHE A 1 90 ? -10.493 -10.060 -7.400 1.00 92.69 90 PHE A O 1
ATOM 716 N N . LEU A 1 91 ? -8.478 -10.348 -8.348 1.00 94.56 91 LEU A N 1
ATOM 717 C CA . LEU A 1 91 ? -7.892 -11.055 -7.217 1.00 94.56 91 LEU A CA 1
ATOM 718 C C . LEU A 1 91 ? -7.851 -10.146 -5.985 1.00 94.56 91 LEU A C 1
ATOM 720 O O . LEU A 1 91 ? -7.454 -8.981 -6.077 1.00 94.56 91 LEU A O 1
ATOM 724 N N . ILE A 1 92 ? -8.222 -10.713 -4.842 1.00 93.38 92 ILE A N 1
ATOM 725 C CA . ILE A 1 92 ? -8.141 -10.075 -3.532 1.00 93.38 92 ILE A CA 1
ATOM 726 C C . ILE A 1 92 ? -6.984 -10.710 -2.763 1.00 93.38 92 ILE A C 1
ATOM 728 O O . ILE A 1 92 ? -6.897 -11.931 -2.653 1.00 93.38 92 ILE A O 1
ATOM 732 N N . THR A 1 93 ? -6.116 -9.873 -2.210 1.00 92.06 93 THR A N 1
ATOM 733 C CA . THR A 1 93 ? -4.958 -10.268 -1.413 1.00 92.06 93 THR A CA 1
ATOM 734 C C . THR A 1 93 ? -5.004 -9.543 -0.070 1.00 92.06 93 THR A C 1
ATOM 736 O O . THR A 1 93 ? -5.245 -8.336 -0.012 1.00 92.06 93 THR A O 1
ATOM 739 N N . ARG A 1 94 ? -4.768 -10.277 1.024 1.00 88.81 94 ARG A N 1
ATOM 740 C CA . ARG A 1 94 ? -4.731 -9.720 2.390 1.00 88.81 94 ARG A CA 1
ATOM 741 C C . ARG A 1 94 ? -3.375 -9.098 2.749 1.00 88.81 94 ARG A C 1
ATOM 743 O O . ARG A 1 94 ? -3.299 -8.274 3.651 1.00 88.81 94 ARG A O 1
ATOM 750 N N . ASP A 1 95 ? -2.323 -9.435 2.007 1.00 90.19 95 ASP A N 1
ATOM 751 C CA . ASP A 1 95 ? -0.975 -8.904 2.223 1.00 90.19 95 ASP A CA 1
ATOM 752 C C . ASP A 1 95 ? -0.868 -7.437 1.778 1.00 90.19 95 ASP A C 1
ATOM 754 O O . ASP A 1 95 ? -0.638 -7.136 0.605 1.00 90.19 95 ASP A O 1
ATOM 758 N N . MET A 1 96 ? -0.972 -6.507 2.728 1.00 87.38 96 MET A N 1
ATOM 759 C CA . MET A 1 96 ? -0.938 -5.058 2.465 1.00 87.38 96 MET A CA 1
ATOM 760 C C . MET A 1 96 ? 0.430 -4.530 2.002 1.00 87.38 96 MET A C 1
ATOM 762 O O . MET A 1 96 ? 0.529 -3.422 1.467 1.00 87.38 96 MET A O 1
ATOM 766 N N . ASN A 1 97 ? 1.481 -5.334 2.164 1.00 87.81 97 ASN A N 1
ATOM 767 C CA . ASN A 1 97 ? 2.846 -4.973 1.787 1.00 87.81 97 ASN A CA 1
ATOM 768 C C . ASN A 1 97 ? 3.095 -5.104 0.277 1.00 87.81 97 ASN A C 1
ATOM 770 O O . ASN A 1 97 ? 3.961 -4.407 -0.265 1.00 87.81 97 ASN A O 1
ATOM 774 N N . LYS A 1 98 ? 2.299 -5.921 -0.425 1.00 89.94 98 LYS A N 1
ATOM 775 C CA . LYS A 1 98 ? 2.464 -6.178 -1.861 1.00 89.94 98 LYS A CA 1
ATOM 776 C C . LYS A 1 98 ? 2.151 -4.937 -2.698 1.00 89.94 98 LYS A C 1
ATOM 778 O O . LYS A 1 98 ? 1.260 -4.145 -2.382 1.00 89.94 98 LYS A O 1
ATOM 783 N N . GLN A 1 99 ? 2.926 -4.749 -3.763 1.00 90.25 99 GLN A N 1
ATOM 784 C CA . GLN A 1 99 ? 2.702 -3.694 -4.762 1.00 90.25 99 GLN A CA 1
ATOM 785 C C . GLN A 1 99 ? 2.247 -4.272 -6.102 1.00 90.25 99 GLN A C 1
ATOM 787 O O . GLN A 1 99 ? 1.441 -3.649 -6.788 1.00 90.25 99 GLN A O 1
ATOM 792 N N . PHE A 1 100 ? 2.716 -5.474 -6.437 1.00 93.94 100 PHE A N 1
ATOM 793 C CA . PHE A 1 100 ? 2.325 -6.220 -7.624 1.00 93.94 100 PHE A CA 1
ATOM 794 C C . PHE A 1 100 ? 1.259 -7.260 -7.289 1.00 93.94 100 PHE A C 1
ATOM 796 O O . PHE A 1 100 ? 1.238 -7.834 -6.200 1.00 93.94 100 PHE A O 1
ATOM 803 N N . CYS A 1 101 ? 0.339 -7.485 -8.222 1.00 94.06 101 CYS A N 1
ATOM 804 C CA . CYS A 1 101 ? -0.648 -8.544 -8.090 1.00 94.06 101 CYS A CA 1
ATOM 805 C C . CYS A 1 101 ? -0.025 -9.904 -8.432 1.00 94.06 101 CYS A C 1
ATOM 807 O O . CYS A 1 101 ? 0.543 -10.059 -9.508 1.00 94.06 101 CYS A O 1
ATOM 809 N N . THR A 1 102 ? -0.229 -10.914 -7.586 1.00 91.62 102 THR A N 1
ATOM 810 C CA . THR A 1 102 ? 0.342 -12.261 -7.774 1.00 91.62 102 THR A CA 1
ATOM 811 C C . THR A 1 102 ? -0.203 -13.013 -8.991 1.00 91.62 102 THR A C 1
ATOM 813 O O . THR A 1 102 ? 0.446 -13.930 -9.474 1.00 91.62 102 THR A O 1
ATOM 816 N N . ARG A 1 103 ? -1.389 -12.647 -9.503 1.00 92.62 103 ARG A N 1
ATOM 817 C CA . ARG A 1 103 ? -1.997 -13.309 -10.672 1.00 92.62 103 ARG A CA 1
ATOM 818 C C . ARG A 1 103 ? -1.632 -12.653 -12.001 1.00 92.62 103 ARG A C 1
ATOM 820 O O . ARG A 1 103 ? -1.441 -13.360 -12.979 1.00 92.62 103 ARG A O 1
ATOM 827 N N . CYS A 1 104 ? -1.585 -11.320 -12.068 1.00 91.69 104 CYS A N 1
ATOM 828 C CA . CYS A 1 104 ? -1.305 -10.605 -13.323 1.00 91.69 104 CYS A CA 1
ATOM 829 C C . CYS A 1 104 ? 0.077 -9.936 -13.378 1.00 91.69 104 CYS A C 1
ATOM 831 O O . CYS A 1 104 ? 0.434 -9.386 -14.416 1.00 91.69 104 CYS A O 1
ATOM 833 N N . GLY A 1 105 ? 0.834 -9.916 -12.278 1.00 90.50 105 GLY A N 1
ATOM 834 C CA . GLY A 1 105 ? 2.177 -9.330 -12.196 1.00 90.50 105 GLY A CA 1
ATOM 835 C C . GLY A 1 105 ? 2.235 -7.806 -12.345 1.00 90.50 105 GLY A C 1
ATOM 836 O O . GLY A 1 105 ? 3.316 -7.227 -12.330 1.00 90.50 105 GLY A O 1
ATOM 837 N N . LYS A 1 106 ? 1.095 -7.120 -12.505 1.00 91.12 106 LYS A N 1
ATOM 838 C CA . LYS A 1 106 ? 1.036 -5.663 -12.692 1.00 91.12 106 LYS A CA 1
ATOM 839 C C . LYS A 1 106 ? 0.793 -4.929 -11.363 1.00 91.12 106 LYS A C 1
ATOM 841 O O . LYS A 1 106 ? 0.168 -5.492 -10.458 1.00 91.12 106 LYS A O 1
ATOM 846 N N . PRO A 1 107 ? 1.238 -3.662 -11.231 1.00 91.12 107 PRO A N 1
ATOM 847 C CA . PRO A 1 107 ? 1.028 -2.842 -10.037 1.00 91.12 107 PRO A CA 1
ATOM 848 C C . PRO A 1 107 ? -0.382 -2.231 -10.010 1.00 91.12 107 PRO A C 1
ATOM 850 O O . PRO A 1 107 ? -0.576 -1.018 -10.044 1.00 91.12 107 PRO A O 1
ATOM 853 N N . THR A 1 108 ? -1.395 -3.092 -10.016 1.00 91.50 108 THR A N 1
ATOM 854 C CA . THR A 1 108 ? -2.812 -2.741 -10.213 1.00 91.50 108 THR A CA 1
ATOM 855 C C . THR A 1 108 ? -3.660 -2.954 -8.960 1.00 91.50 108 THR A C 1
ATOM 857 O O . THR A 1 108 ? -4.892 -2.916 -9.031 1.00 91.50 108 THR A O 1
ATOM 860 N N . LEU A 1 109 ? -3.005 -3.204 -7.823 1.00 92.94 109 LEU A N 1
ATOM 861 C CA . LEU A 1 109 ? -3.629 -3.411 -6.522 1.00 92.94 109 LEU A CA 1
ATOM 862 C C . LEU A 1 109 ? -4.154 -2.089 -5.952 1.00 92.94 109 LEU A C 1
ATOM 864 O O . LEU A 1 109 ? -3.414 -1.119 -5.792 1.00 92.94 109 LEU A O 1
ATOM 868 N N . LEU A 1 110 ? -5.437 -2.078 -5.611 1.00 92.31 110 LEU A N 1
ATOM 869 C CA . LEU A 1 110 ? -6.127 -0.972 -4.966 1.00 92.31 110 LEU A CA 1
ATOM 870 C C . LEU A 1 110 ? -6.488 -1.357 -3.539 1.00 92.31 110 LEU A C 1
ATOM 872 O O . LEU A 1 110 ? -6.988 -2.453 -3.293 1.00 92.31 110 LEU A O 1
ATOM 876 N N . ARG A 1 111 ? -6.265 -0.438 -2.601 1.00 92.88 111 ARG A N 1
ATOM 877 C CA . ARG A 1 111 ? -6.729 -0.593 -1.224 1.00 92.88 111 ARG A CA 1
ATOM 878 C C . ARG A 1 111 ? -8.249 -0.425 -1.193 1.00 92.88 111 ARG A C 1
ATOM 880 O O . ARG A 1 111 ? -8.757 0.640 -1.527 1.00 92.88 111 ARG A O 1
ATOM 887 N N . THR A 1 112 ? -8.950 -1.469 -0.775 1.00 91.75 112 THR A N 1
ATOM 888 C CA . THR A 1 112 ? -10.409 -1.506 -0.624 1.00 91.75 112 THR A CA 1
ATOM 889 C C . THR A 1 112 ? -10.768 -1.914 0.796 1.00 91.75 112 THR A C 1
ATOM 891 O O . THR A 1 112 ? -10.115 -2.790 1.365 1.00 91.75 112 THR A O 1
ATOM 894 N N . SER A 1 113 ? -11.792 -1.291 1.373 1.00 90.94 113 SER A N 1
ATOM 895 C CA . SER A 1 113 ? -12.309 -1.687 2.682 1.00 90.94 113 SER A CA 1
ATOM 896 C C . SER A 1 113 ? -13.221 -2.902 2.556 1.00 90.94 113 SER A C 1
ATOM 898 O O . SER A 1 113 ? -14.027 -2.985 1.628 1.00 90.94 113 SER A O 1
ATOM 900 N N . CYS A 1 114 ? -13.135 -3.808 3.516 1.00 88.06 114 CYS A N 1
ATOM 901 C CA . CYS A 1 114 ? -14.003 -4.965 3.630 1.00 88.06 114 CYS A CA 1
ATOM 902 C C . CYS A 1 114 ? -14.605 -5.061 5.032 1.00 88.06 114 CYS A C 1
ATOM 904 O O . CYS A 1 114 ? -13.961 -4.736 6.033 1.00 88.06 114 CYS A O 1
ATOM 906 N N . SER A 1 115 ? -15.852 -5.514 5.070 1.00 84.38 115 SER A N 1
ATOM 907 C CA . SER A 1 115 ? -16.564 -5.909 6.278 1.00 84.38 115 SER A CA 1
ATOM 908 C C . SER A 1 115 ? -16.763 -7.422 6.255 1.00 84.38 115 SER A C 1
ATOM 910 O O . SER A 1 115 ? -17.003 -8.026 5.205 1.00 84.38 115 SER A O 1
ATOM 912 N N . THR A 1 116 ? -16.610 -8.041 7.420 1.00 78.81 116 THR A N 1
ATOM 913 C CA . THR A 1 116 ? -16.947 -9.451 7.625 1.00 78.81 116 THR A CA 1
ATOM 914 C C . THR A 1 116 ? -18.204 -9.489 8.475 1.00 78.81 116 THR A C 1
ATOM 916 O O . THR A 1 116 ? -18.219 -8.913 9.561 1.00 78.81 116 THR A O 1
ATOM 919 N N . ASP A 1 117 ? -19.254 -10.117 7.954 1.00 75.44 117 ASP A N 1
ATOM 920 C CA . ASP A 1 117 ? -20.518 -10.289 8.669 1.00 75.44 117 ASP A CA 1
ATOM 921 C C . ASP A 1 117 ? -20.421 -11.396 9.734 1.00 75.44 117 ASP A C 1
ATOM 923 O O . ASP A 1 117 ? -19.498 -12.216 9.692 1.00 75.44 117 ASP A O 1
ATOM 927 N N . LYS A 1 118 ? -21.394 -11.464 10.652 1.00 72.06 118 LYS A N 1
ATOM 928 C CA . LYS A 1 118 ? -21.469 -12.524 11.680 1.00 72.06 118 LYS A CA 1
ATOM 929 C C . LYS A 1 118 ? -21.572 -13.919 11.060 1.00 72.06 118 LYS A C 1
ATOM 931 O O . LYS A 1 118 ? -20.935 -14.850 11.539 1.00 72.06 118 LYS A O 1
ATOM 936 N N . ASP A 1 119 ? -22.269 -14.017 9.930 1.00 73.31 119 ASP A N 1
ATOM 937 C CA . ASP A 1 119 ? -22.441 -15.257 9.162 1.00 73.31 119 ASP A CA 1
ATOM 938 C C . ASP A 1 119 ? -21.193 -15.642 8.340 1.00 73.31 119 ASP A C 1
ATOM 940 O O . ASP A 1 119 ? -21.199 -16.618 7.596 1.00 73.31 119 ASP A O 1
ATOM 944 N N . GLY A 1 120 ? -20.109 -14.859 8.419 1.00 70.94 120 GLY A N 1
ATOM 945 C CA . GLY A 1 120 ? -18.865 -15.117 7.690 1.00 70.94 120 GLY A CA 1
ATOM 946 C C . GLY A 1 120 ? -18.847 -14.605 6.246 1.00 70.94 120 GLY A C 1
ATOM 947 O O . GLY A 1 120 ? -17.843 -14.774 5.550 1.00 70.94 120 GLY A O 1
ATOM 948 N N . ASN A 1 121 ? -19.907 -13.925 5.802 1.00 81.69 121 ASN A N 1
ATOM 949 C CA . ASN A 1 121 ? -19.973 -13.318 4.476 1.00 81.69 121 ASN A CA 1
ATOM 950 C C . ASN A 1 121 ? -18.982 -12.150 4.349 1.00 81.69 121 ASN A C 1
ATOM 952 O O . ASN A 1 121 ? -19.022 -11.183 5.112 1.00 81.69 121 ASN A O 1
ATOM 956 N N . PHE A 1 122 ? -18.093 -12.236 3.357 1.00 82.88 122 PHE A N 1
ATOM 957 C CA . PHE A 1 122 ? -17.073 -11.225 3.086 1.00 82.88 122 PHE A CA 1
ATOM 958 C C . PHE A 1 122 ? -17.595 -10.186 2.089 1.00 82.88 122 PHE A C 1
ATOM 960 O O . PHE A 1 122 ? -17.722 -10.463 0.894 1.00 82.88 122 PHE A O 1
ATOM 967 N N . LYS A 1 123 ? -17.886 -8.976 2.573 1.00 88.38 123 LYS A N 1
ATOM 968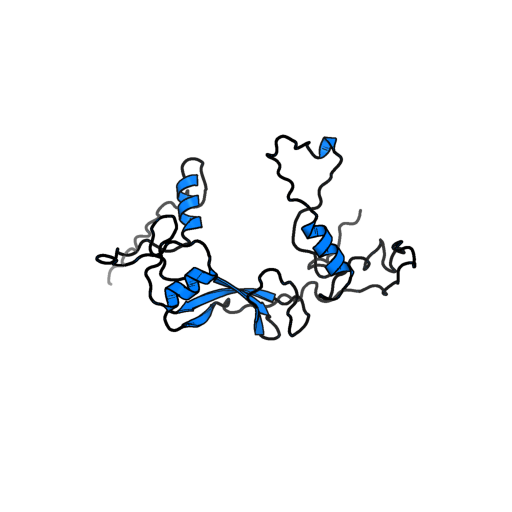 C CA . LYS A 1 123 ? -18.410 -7.871 1.763 1.00 88.38 123 LYS A CA 1
ATOM 969 C C . LYS A 1 123 ? -17.290 -6.871 1.480 1.00 88.38 123 LYS A C 1
ATOM 971 O O . LYS A 1 123 ? -16.684 -6.307 2.390 1.00 88.38 123 LYS A O 1
ATOM 976 N N . VAL A 1 124 ? -17.004 -6.638 0.201 1.00 90.69 124 VAL A N 1
ATOM 977 C CA . VAL A 1 124 ? -16.031 -5.624 -0.237 1.00 90.69 124 VAL A CA 1
ATOM 978 C C . VAL A 1 124 ? -16.777 -4.351 -0.604 1.00 90.69 124 VAL A C 1
ATOM 980 O O . VAL A 1 124 ? -17.699 -4.386 -1.415 1.00 90.69 124 VAL A O 1
ATOM 983 N N . HIS A 1 125 ? -16.352 -3.217 -0.053 1.00 90.94 125 HIS A N 1
ATOM 984 C CA . HIS A 1 125 ? -16.928 -1.914 -0.371 1.00 90.94 125 HIS A CA 1
ATOM 985 C C . HIS A 1 125 ? -16.105 -1.249 -1.473 1.00 90.94 125 HIS A C 1
ATOM 987 O O . HIS A 1 125 ? -14.957 -0.846 -1.263 1.00 90.94 125 HIS A O 1
ATOM 993 N N . LEU A 1 126 ? -16.688 -1.159 -2.668 1.00 91.44 126 LEU A N 1
ATOM 994 C CA . LEU A 1 126 ? -16.074 -0.513 -3.824 1.00 91.44 126 LEU A CA 1
ATOM 995 C C . LEU A 1 126 ? -16.644 0.893 -4.012 1.00 91.44 126 LEU A C 1
ATOM 997 O O . LEU A 1 126 ? -17.819 1.146 -3.757 1.00 91.44 126 LEU A O 1
ATOM 1001 N N . LYS A 1 127 ? -15.812 1.806 -4.519 1.00 89.38 127 LYS A N 1
ATOM 1002 C CA . LYS A 1 127 ? -16.273 3.128 -4.943 1.00 89.38 127 LYS A CA 1
ATOM 1003 C C . LYS A 1 127 ? -17.201 2.979 -6.154 1.00 89.38 127 LYS A C 1
ATOM 1005 O O . LYS A 1 127 ? -16.803 2.401 -7.168 1.00 89.38 127 LYS A O 1
ATOM 1010 N N . LYS A 1 128 ? -18.407 3.544 -6.064 1.00 89.19 128 LYS A N 1
ATOM 1011 C CA . LYS A 1 128 ? -19.337 3.650 -7.197 1.00 89.19 128 LYS A CA 1
ATOM 1012 C C . LYS A 1 128 ? -18.686 4.480 -8.313 1.00 89.19 128 LYS A C 1
ATOM 1014 O O . LYS A 1 128 ? -18.094 5.520 -8.034 1.00 89.19 128 LYS A O 1
ATOM 1019 N N . ASN A 1 129 ? -18.771 4.009 -9.558 1.00 88.94 129 ASN A N 1
ATOM 1020 C CA . ASN A 1 129 ? -18.223 4.678 -10.748 1.00 88.94 129 ASN A CA 1
ATOM 1021 C C . ASN A 1 129 ? -16.707 4.956 -10.680 1.00 88.94 129 ASN A C 1
ATOM 1023 O O . ASN A 1 129 ? -16.231 6.030 -11.045 1.00 88.94 129 ASN A O 1
ATOM 1027 N N . MET A 1 130 ? -15.919 3.996 -10.189 1.00 89.19 130 MET A N 1
ATOM 1028 C CA . MET A 1 130 ? -14.462 4.129 -10.191 1.00 89.19 130 MET A CA 1
ATOM 1029 C C . MET A 1 130 ? -13.902 4.099 -11.623 1.00 89.19 130 MET A C 1
ATOM 1031 O O . MET A 1 130 ? -13.868 3.046 -12.255 1.00 89.19 130 MET A O 1
ATOM 1035 N N . GLN A 1 131 ? -13.377 5.231 -12.094 1.00 90.69 131 GLN A N 1
ATOM 1036 C CA . GLN A 1 131 ? -12.628 5.311 -13.347 1.00 90.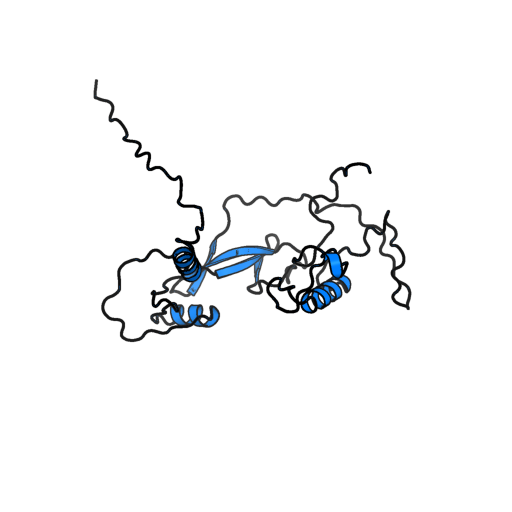69 131 GLN A CA 1
ATOM 1037 C C . GLN A 1 131 ? -11.121 5.204 -13.089 1.00 90.69 131 GLN A C 1
ATOM 1039 O O . GLN A 1 131 ? -10.554 5.927 -12.266 1.00 90.69 131 GLN A O 1
ATOM 1044 N N . TRP A 1 132 ? -10.456 4.297 -13.803 1.00 88.50 132 TRP A N 1
ATOM 1045 C CA . TRP A 1 132 ? -9.008 4.138 -13.722 1.00 88.50 132 TRP A CA 1
ATOM 1046 C C . TRP A 1 132 ? -8.290 5.184 -14.584 1.00 88.50 132 TRP A C 1
ATOM 1048 O O . TRP A 1 132 ? -8.614 5.373 -15.755 1.00 88.50 132 TRP A O 1
ATOM 1058 N N . ASN A 1 133 ? -7.295 5.864 -14.007 1.00 88.75 133 ASN A N 1
ATOM 1059 C CA . ASN A 1 133 ? -6.506 6.859 -14.726 1.00 88.75 133 ASN A CA 1
ATOM 1060 C C . ASN A 1 133 ? -5.289 6.202 -15.396 1.00 88.75 133 ASN A C 1
ATOM 1062 O O . ASN A 1 133 ? -4.374 5.742 -14.716 1.00 88.75 133 ASN A O 1
ATOM 1066 N N . ASN A 1 134 ? -5.256 6.230 -16.729 1.00 88.88 134 ASN A N 1
ATOM 1067 C CA . ASN A 1 134 ? -4.174 5.665 -17.543 1.00 88.88 134 ASN A CA 1
ATOM 1068 C C . ASN A 1 134 ? -2.932 6.567 -17.669 1.00 88.88 134 ASN A C 1
ATOM 1070 O O . ASN A 1 134 ? -1.962 6.214 -18.345 1.00 88.88 134 ASN A O 1
ATOM 1074 N N . ARG A 1 135 ? -2.937 7.746 -17.040 1.00 90.25 135 ARG A N 1
ATOM 1075 C CA . ARG A 1 135 ? -1.839 8.710 -17.126 1.00 90.25 135 ARG A CA 1
ATOM 1076 C C . ARG A 1 135 ? -0.551 8.150 -16.517 1.00 90.25 135 ARG A C 1
ATOM 1078 O O . ARG A 1 135 ? -0.499 7.811 -15.337 1.00 90.25 135 ARG A O 1
ATOM 1085 N N . GLY A 1 136 ? 0.511 8.145 -17.321 1.00 86.88 136 GLY A N 1
ATOM 1086 C CA . GLY A 1 136 ? 1.830 7.645 -16.927 1.00 86.88 136 GLY A CA 1
ATOM 1087 C C . GLY A 1 136 ? 2.028 6.141 -17.127 1.00 86.88 136 GLY A C 1
ATOM 1088 O O . GLY A 1 136 ? 3.089 5.641 -16.769 1.00 86.88 136 GLY A O 1
ATOM 1089 N N . ASN A 1 137 ? 1.059 5.430 -17.721 1.00 87.31 137 ASN A N 1
ATOM 1090 C CA . ASN A 1 137 ? 1.221 4.013 -18.069 1.00 87.31 137 ASN A CA 1
ATOM 1091 C C . ASN A 1 137 ? 2.055 3.810 -19.342 1.00 87.31 137 ASN A C 1
ATOM 1093 O O . ASN A 1 137 ? 2.771 2.820 -19.443 1.00 87.31 137 ASN A O 1
ATOM 1097 N N . VAL A 1 138 ? 1.977 4.743 -20.298 1.00 90.69 138 VAL A N 1
ATOM 1098 C CA . VAL A 1 138 ? 2.699 4.677 -21.579 1.00 90.69 138 VAL A CA 1
ATOM 1099 C C . VAL A 1 138 ? 3.787 5.747 -21.610 1.00 90.69 138 VAL A C 1
ATOM 1101 O O . VAL A 1 138 ? 3.501 6.939 -21.476 1.00 90.69 138 VAL A O 1
ATOM 1104 N N . PHE A 1 139 ? 5.037 5.319 -21.769 1.00 90.56 139 PHE A N 1
ATOM 1105 C CA . PHE A 1 139 ? 6.217 6.179 -21.854 1.00 90.56 139 PHE A CA 1
ATOM 1106 C C . PHE A 1 139 ? 7.354 5.453 -22.582 1.00 90.56 139 PHE A C 1
ATOM 1108 O O . PHE A 1 139 ? 7.383 4.225 -22.647 1.00 90.56 139 PHE A O 1
ATOM 1115 N N . SER A 1 140 ? 8.310 6.212 -23.118 1.00 88.25 140 SER A N 1
ATOM 1116 C CA . SER A 1 140 ? 9.479 5.653 -23.797 1.00 88.25 140 SER A CA 1
ATOM 1117 C C . SER A 1 140 ? 10.437 5.006 -22.793 1.00 88.25 140 SER A C 1
ATOM 1119 O O . SER A 1 140 ? 11.032 5.690 -21.947 1.00 88.25 140 SER A O 1
ATOM 1121 N N . VAL A 1 141 ? 10.601 3.690 -22.903 1.00 87.81 141 VAL A N 1
ATOM 1122 C CA . VAL A 1 141 ? 11.577 2.916 -22.131 1.00 87.81 141 VAL A CA 1
ATOM 1123 C C . VAL A 1 141 ? 12.878 2.840 -22.940 1.00 87.81 141 VAL A C 1
ATOM 1125 O O . VAL A 1 141 ? 12.835 2.451 -24.107 1.00 87.81 141 VAL A O 1
ATOM 1128 N N . PRO A 1 142 ? 14.029 3.249 -22.381 1.00 86.44 142 PRO A N 1
ATOM 1129 C CA . PRO A 1 142 ? 15.309 3.143 -23.070 1.00 86.44 142 PRO A CA 1
ATOM 1130 C C . PRO A 1 142 ? 15.742 1.676 -23.147 1.00 86.44 142 PRO A C 1
ATOM 1132 O O . PRO A 1 142 ? 15.252 0.830 -22.399 1.00 86.44 142 PRO A O 1
ATOM 1135 N N . LYS A 1 143 ? 16.682 1.373 -24.046 1.00 84.25 143 LYS A N 1
ATOM 1136 C CA . LYS A 1 143 ? 17.194 0.008 -24.204 1.00 84.25 143 LYS A CA 1
ATOM 1137 C C . LYS A 1 143 ? 17.786 -0.499 -22.879 1.00 84.25 143 LYS A C 1
ATOM 1139 O O . LYS A 1 143 ? 18.520 0.260 -22.237 1.00 84.25 143 LYS A O 1
ATOM 1144 N N . PRO A 1 144 ? 17.501 -1.751 -22.476 1.00 81.06 144 PRO A N 1
ATOM 1145 C CA . PRO A 1 144 ? 18.148 -2.346 -21.318 1.00 81.06 144 PRO A CA 1
ATOM 1146 C C . PRO A 1 144 ? 19.645 -2.474 -21.610 1.00 81.06 144 PRO A C 1
ATOM 1148 O O . PRO A 1 144 ? 20.041 -3.052 -22.620 1.00 81.06 144 PRO A O 1
ATOM 1151 N N . VAL A 1 145 ? 20.473 -1.894 -20.746 1.00 77.81 145 VAL A N 1
ATOM 1152 C CA . VAL A 1 145 ? 21.933 -1.990 -20.832 1.00 77.81 145 VAL A CA 1
ATOM 1153 C C . VAL A 1 145 ? 22.390 -2.839 -19.660 1.00 77.81 145 VAL A C 1
ATOM 1155 O O . VAL A 1 145 ? 22.137 -2.484 -18.509 1.00 77.81 145 VAL A O 1
ATOM 1158 N N . ALA A 1 146 ? 23.037 -3.967 -19.948 1.00 73.25 146 ALA A N 1
ATOM 1159 C CA . ALA A 1 146 ? 23.661 -4.769 -18.908 1.00 73.25 146 ALA A CA 1
ATOM 1160 C C . ALA A 1 146 ? 24.818 -3.979 -18.277 1.00 73.25 146 ALA A C 1
ATOM 1162 O O . ALA A 1 146 ? 25.586 -3.309 -18.970 1.00 73.25 146 ALA A O 1
ATOM 1163 N N . GLY A 1 147 ? 24.924 -4.040 -16.951 1.00 71.12 147 GLY A N 1
ATOM 1164 C CA . GLY A 1 147 ? 26.082 -3.505 -16.243 1.00 71.12 147 GLY A CA 1
ATOM 1165 C C . GLY A 1 147 ? 27.357 -4.289 -16.562 1.00 71.12 147 GLY A C 1
ATOM 1166 O O . GLY A 1 147 ? 27.326 -5.354 -17.178 1.00 71.12 147 GLY A O 1
ATOM 1167 N N . THR A 1 148 ? 28.492 -3.770 -16.103 1.00 71.19 148 THR A N 1
ATOM 1168 C CA . THR A 1 148 ? 29.750 -4.534 -16.128 1.00 71.19 148 THR A CA 1
ATOM 1169 C C . THR A 1 148 ? 29.717 -5.662 -15.090 1.00 71.19 148 THR A C 1
ATOM 1171 O O . THR A 1 148 ? 29.004 -5.563 -14.089 1.00 71.19 148 THR A O 1
ATOM 1174 N N . SER A 1 149 ? 30.523 -6.712 -15.283 1.00 64.94 149 SER A N 1
ATOM 1175 C CA . SER A 1 149 ? 30.703 -7.804 -14.306 1.00 64.94 149 SER A CA 1
ATOM 1176 C C . SER A 1 149 ? 31.106 -7.306 -12.910 1.00 64.94 149 SER A C 1
ATOM 1178 O O . SER A 1 149 ? 30.729 -7.905 -11.910 1.00 64.94 149 SER A O 1
ATOM 1180 N N . ASN A 1 150 ? 31.780 -6.154 -12.835 1.00 70.19 150 ASN A N 1
ATOM 1181 C CA . ASN A 1 150 ? 32.180 -5.485 -11.594 1.00 70.19 150 ASN A CA 1
ATOM 1182 C C . ASN A 1 150 ? 31.047 -4.697 -10.904 1.00 70.19 150 ASN A C 1
ATOM 1184 O O . ASN A 1 150 ? 31.309 -3.921 -9.988 1.00 70.19 150 ASN A O 1
ATOM 1188 N N . GLY A 1 151 ? 29.797 -4.808 -11.365 1.00 64.12 151 GLY A N 1
ATOM 1189 C CA . GLY A 1 151 ? 28.650 -4.120 -10.764 1.00 64.12 151 GLY A CA 1
ATOM 1190 C C . GLY A 1 151 ? 28.638 -2.599 -10.962 1.00 64.12 151 GLY A C 1
ATOM 1191 O O . GLY A 1 151 ? 27.733 -1.929 -10.465 1.00 64.12 151 GLY A O 1
ATOM 1192 N N . LYS A 1 152 ? 29.596 -2.026 -11.711 1.00 64.69 152 LYS A N 1
ATOM 1193 C CA . LYS A 1 152 ? 29.532 -0.612 -12.104 1.00 64.69 152 LYS A CA 1
ATOM 1194 C C . LYS A 1 152 ? 28.366 -0.429 -13.073 1.00 64.69 152 LYS A C 1
ATOM 1196 O O . LYS A 1 152 ? 28.353 -1.018 -14.160 1.00 64.69 152 LYS A O 1
ATOM 1201 N N . LEU A 1 153 ? 27.412 0.404 -12.653 1.00 61.62 153 LEU A N 1
ATOM 1202 C CA . LEU A 1 153 ? 26.310 0.904 -13.468 1.00 61.62 153 LEU A CA 1
ATOM 1203 C C . LEU A 1 153 ? 26.894 1.654 -14.667 1.00 61.62 153 LEU A C 1
ATOM 1205 O O . LEU A 1 153 ? 27.424 2.756 -14.530 1.00 61.62 153 LEU A O 1
ATOM 1209 N N . VAL A 1 154 ? 26.805 1.046 -15.846 1.00 62.94 154 VAL A N 1
ATOM 1210 C CA . VAL A 1 154 ? 27.040 1.754 -17.104 1.00 62.94 154 VAL A CA 1
ATOM 1211 C C . VAL A 1 154 ? 25.913 2.771 -17.240 1.00 62.94 154 VAL A C 1
ATOM 1213 O O . VAL A 1 154 ? 24.749 2.416 -17.050 1.00 62.94 154 VAL A O 1
ATOM 1216 N N . ALA A 1 155 ? 26.229 4.037 -17.526 1.00 61.69 155 ALA A N 1
ATOM 1217 C CA . ALA A 1 155 ? 25.208 5.050 -17.784 1.00 61.69 155 ALA A CA 1
ATOM 1218 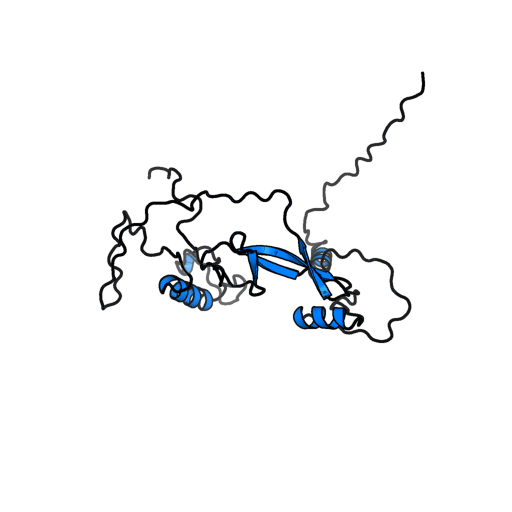C C . ALA A 1 155 ? 2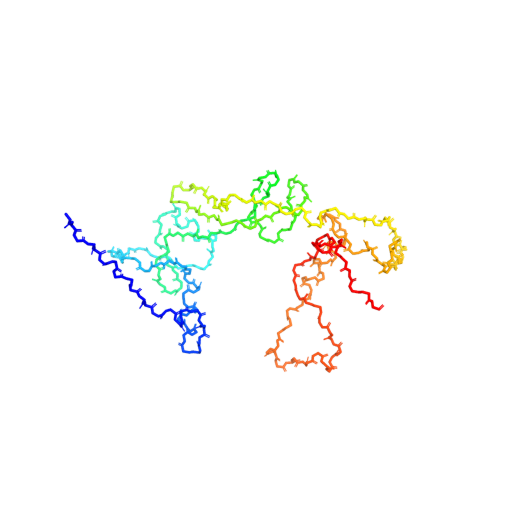4.237 4.501 -18.845 1.00 61.69 155 ALA A C 1
ATOM 1220 O O . ALA A 1 155 ? 24.634 4.219 -19.972 1.00 61.69 155 ALA A O 1
ATOM 1221 N N . GLY A 1 156 ? 22.989 4.234 -18.439 1.00 59.62 156 GLY A N 1
ATOM 1222 C CA . GLY A 1 156 ? 22.006 3.577 -19.303 1.00 59.62 156 GLY A CA 1
ATOM 1223 C C . GLY A 1 156 ? 21.733 4.397 -20.559 1.00 59.62 156 GLY A C 1
ATOM 1224 O O . GLY A 1 156 ? 21.959 5.604 -20.575 1.00 59.62 156 GLY A O 1
ATOM 1225 N N . GLY A 1 157 ? 21.201 3.758 -21.603 1.00 60.81 157 GLY A N 1
ATOM 1226 C CA . GLY A 1 157 ? 21.032 4.368 -22.930 1.00 60.81 157 GLY A CA 1
ATOM 1227 C C . GLY A 1 157 ? 20.068 5.563 -23.022 1.00 60.81 157 GLY A C 1
ATOM 1228 O O . GLY A 1 157 ? 19.805 6.041 -24.121 1.00 60.81 157 GLY A O 1
ATOM 1229 N N . GLY A 1 158 ? 19.503 6.044 -21.911 1.00 70.62 158 GLY A N 1
ATOM 1230 C CA . GLY A 1 158 ? 18.622 7.209 -21.866 1.00 70.62 158 GLY A CA 1
ATOM 1231 C C . GLY A 1 158 ? 19.328 8.486 -21.394 1.00 70.62 158 GLY A C 1
ATOM 1232 O O . GLY A 1 158 ? 20.230 8.451 -20.556 1.00 70.62 158 GLY A O 1
ATOM 1233 N N . LYS A 1 159 ? 18.868 9.649 -21.879 1.00 73.44 159 LYS A N 1
ATOM 1234 C CA . LYS A 1 159 ? 19.397 10.971 -21.493 1.00 73.44 159 LYS A CA 1
ATOM 1235 C C . LYS A 1 159 ? 19.395 11.136 -19.965 1.00 73.44 159 LYS A C 1
ATOM 1237 O O . LYS A 1 159 ? 18.344 11.041 -19.333 1.00 73.44 159 LYS A O 1
ATOM 1242 N N . GLY A 1 160 ? 20.568 11.384 -19.379 1.00 75.19 160 GLY A N 1
ATOM 1243 C CA . GLY A 1 160 ? 20.731 11.593 -17.935 1.00 75.19 160 GLY A CA 1
ATOM 1244 C C . GLY A 1 160 ? 20.510 10.347 -17.067 1.00 75.19 160 GLY A C 1
ATOM 1245 O O . GLY A 1 160 ? 20.071 10.485 -15.929 1.00 75.19 160 GLY A O 1
ATOM 1246 N N . GLY A 1 161 ? 20.755 9.138 -17.590 1.00 75.06 161 GLY A N 1
ATOM 1247 C CA . GLY A 1 161 ? 20.603 7.892 -16.823 1.00 75.06 161 GLY A CA 1
ATOM 1248 C C . GLY A 1 161 ? 19.151 7.420 -16.680 1.00 75.06 161 GLY A C 1
ATOM 1249 O O . GLY A 1 161 ? 18.834 6.626 -15.792 1.00 75.06 161 GLY A O 1
ATOM 1250 N N . TRP A 1 162 ? 18.254 7.901 -17.546 1.00 81.81 162 TRP A N 1
ATOM 1251 C CA . TRP A 1 162 ? 16.880 7.407 -17.630 1.00 81.81 162 TRP A CA 1
ATOM 1252 C C . TRP A 1 162 ? 16.851 5.886 -17.853 1.00 81.81 162 TRP A C 1
ATOM 1254 O O . TRP A 1 162 ? 17.647 5.353 -18.623 1.00 81.81 162 TRP A O 1
ATOM 1264 N N . GLY A 1 163 ? 15.925 5.194 -17.181 1.00 78.75 163 GLY A N 1
ATOM 1265 C CA . GLY A 1 163 ? 15.692 3.749 -17.318 1.00 78.75 163 GLY A CA 1
ATOM 1266 C C . GLY A 1 163 ? 16.443 2.838 -16.345 1.00 78.75 163 GLY A C 1
ATOM 1267 O O . GLY A 1 163 ? 15.937 1.763 -16.058 1.00 78.75 163 GLY A O 1
ATOM 1268 N N . GLN A 1 164 ? 17.571 3.271 -15.771 1.00 77.94 164 GLN A N 1
ATOM 1269 C CA . GLN A 1 164 ? 18.400 2.435 -14.878 1.00 77.94 164 GLN A CA 1
ATOM 1270 C C . GLN A 1 164 ? 17.683 1.993 -13.587 1.00 77.94 164 GLN A C 1
ATOM 1272 O O . GLN A 1 164 ? 17.922 0.910 -13.076 1.00 77.94 164 GLN A O 1
ATOM 1277 N N . GLY A 1 165 ? 16.790 2.828 -13.050 1.00 80.06 165 GLY A N 1
ATOM 1278 C CA . GLY A 1 165 ? 16.033 2.533 -11.824 1.00 80.06 165 GLY A CA 1
ATOM 1279 C C . GLY A 1 165 ? 14.564 2.194 -12.068 1.00 80.06 165 GLY A C 1
ATOM 1280 O O . GLY A 1 165 ? 13.738 2.419 -11.183 1.00 80.06 165 GLY A O 1
ATOM 1281 N N . LEU A 1 166 ? 14.201 1.786 -13.287 1.00 87.88 166 LEU A N 1
ATOM 1282 C CA . LEU A 1 166 ? 12.807 1.575 -13.653 1.00 87.88 166 LEU A CA 1
ATOM 1283 C C . LEU A 1 166 ? 12.328 0.190 -13.209 1.00 87.88 166 LEU A C 1
ATOM 1285 O O . LEU A 1 166 ? 12.726 -0.823 -13.772 1.00 87.88 166 LEU A O 1
ATOM 1289 N N . ILE A 1 167 ? 11.411 0.172 -12.245 1.00 90.69 167 ILE A N 1
ATOM 1290 C CA . ILE A 1 167 ? 10.806 -1.060 -11.740 1.00 90.69 167 ILE A CA 1
ATOM 1291 C C . ILE A 1 167 ? 9.467 -1.299 -12.454 1.00 90.69 167 ILE A C 1
ATOM 1293 O O . ILE A 1 167 ? 8.571 -0.462 -12.389 1.00 90.69 167 ILE A O 1
ATOM 1297 N N . LEU A 1 168 ? 9.315 -2.430 -13.127 1.00 89.94 168 LEU A N 1
ATOM 1298 C CA . LEU A 1 168 ? 8.149 -2.857 -13.900 1.00 89.94 168 LEU A CA 1
ATOM 1299 C C . LEU A 1 168 ? 7.507 -4.141 -13.361 1.00 89.94 168 LEU A C 1
ATOM 1301 O O . LEU A 1 168 ? 6.309 -4.334 -13.577 1.00 89.94 168 LEU A O 1
ATOM 1305 N N . ALA A 1 169 ? 8.279 -4.990 -12.682 1.00 90.50 169 ALA A N 1
ATOM 1306 C CA . ALA A 1 169 ? 7.835 -6.282 -12.169 1.00 90.50 169 ALA A CA 1
ATOM 1307 C C . ALA A 1 169 ? 8.434 -6.579 -10.783 1.00 90.50 169 ALA A C 1
ATOM 1309 O O . ALA A 1 169 ? 9.372 -5.915 -10.339 1.00 90.50 169 ALA A O 1
ATOM 1310 N N . GLU A 1 170 ? 7.852 -7.560 -10.093 1.00 89.50 170 GLU A N 1
ATOM 1311 C CA . GLU A 1 170 ? 8.226 -7.960 -8.730 1.00 89.50 170 GLU A CA 1
ATOM 1312 C C . GLU A 1 170 ? 9.555 -8.726 -8.677 1.00 89.50 170 GLU A C 1
ATOM 1314 O O . GLU A 1 170 ? 10.330 -8.575 -7.739 1.00 89.50 170 GLU A O 1
ATOM 1319 N N . ASP A 1 171 ? 9.839 -9.515 -9.706 1.00 90.50 171 ASP A N 1
ATOM 1320 C CA . ASP A 1 171 ? 11.014 -10.379 -9.843 1.00 90.50 171 ASP A CA 1
ATOM 1321 C C . ASP A 1 171 ? 12.276 -9.639 -10.322 1.00 90.50 171 ASP A C 1
ATOM 1323 O O . ASP A 1 171 ? 13.347 -10.231 -10.470 1.00 90.50 171 ASP A O 1
ATOM 1327 N N . GLN A 1 172 ? 12.189 -8.325 -10.533 1.00 90.00 172 GLN A N 1
ATOM 1328 C CA . GLN A 1 172 ? 13.336 -7.508 -10.910 1.00 90.00 172 GLN A CA 1
ATOM 1329 C C . GLN A 1 172 ? 14.321 -7.324 -9.749 1.00 90.00 172 GLN A C 1
ATOM 1331 O O . GLN A 1 172 ? 13.946 -6.996 -8.619 1.00 90.00 172 GLN A O 1
ATOM 1336 N N . LYS A 1 173 ? 15.620 -7.453 -10.043 1.00 87.19 173 LYS A N 1
ATOM 1337 C CA . LYS A 1 173 ? 16.702 -7.313 -9.051 1.00 87.19 173 LYS A CA 1
ATOM 1338 C C . LYS A 1 173 ? 16.691 -5.937 -8.387 1.00 87.19 173 LYS A C 1
ATOM 1340 O O . LYS A 1 173 ? 16.963 -5.824 -7.197 1.00 87.19 173 LYS A O 1
ATOM 1345 N N . GLU A 1 174 ? 16.327 -4.901 -9.135 1.00 86.75 174 GLU A N 1
ATOM 1346 C CA . GLU A 1 174 ? 16.203 -3.519 -8.678 1.00 86.75 174 GLU A CA 1
ATOM 1347 C C . GLU A 1 174 ? 15.107 -3.373 -7.620 1.00 86.75 174 GLU A C 1
ATOM 1349 O O . GLU A 1 174 ? 15.275 -2.628 -6.656 1.00 86.75 174 GLU A O 1
ATOM 1354 N N . TYR A 1 175 ? 13.999 -4.108 -7.762 1.00 89.81 175 TYR A N 1
ATOM 1355 C CA . TYR A 1 175 ? 12.922 -4.113 -6.777 1.00 89.81 175 TYR A CA 1
ATOM 1356 C C . TYR A 1 175 ? 13.361 -4.783 -5.477 1.00 89.81 175 TYR A C 1
ATOM 1358 O O . TYR A 1 175 ? 13.187 -4.207 -4.402 1.00 89.81 175 TYR A O 1
ATOM 1366 N N . VAL A 1 176 ? 14.008 -5.947 -5.575 1.00 89.50 176 VAL A N 1
ATOM 1367 C CA . VAL A 1 176 ? 14.554 -6.675 -4.420 1.00 89.50 176 VAL A CA 1
ATOM 1368 C C . VAL A 1 176 ? 15.630 -5.844 -3.709 1.00 89.50 176 VAL A C 1
ATOM 1370 O O . VAL A 1 176 ? 15.612 -5.700 -2.484 1.00 89.50 176 VAL A O 1
ATOM 1373 N N . ALA A 1 177 ? 16.538 -5.219 -4.461 1.00 87.81 177 ALA A N 1
ATOM 1374 C CA . ALA A 1 177 ? 17.554 -4.314 -3.925 1.00 87.81 177 ALA A CA 1
ATOM 1375 C C . ALA A 1 177 ? 16.922 -3.092 -3.239 1.00 87.81 177 ALA A C 1
ATOM 1377 O O . ALA A 1 177 ? 17.329 -2.705 -2.142 1.00 87.81 177 ALA A O 1
ATOM 1378 N N . ALA A 1 178 ? 15.884 -2.503 -3.834 1.00 86.31 178 ALA A N 1
ATOM 1379 C CA . ALA A 1 178 ? 15.177 -1.375 -3.243 1.00 86.31 178 ALA A CA 1
ATOM 1380 C C . ALA A 1 178 ? 14.414 -1.775 -1.967 1.00 86.31 178 ALA A C 1
ATOM 1382 O O . ALA A 1 178 ? 14.438 -1.026 -0.994 1.00 86.31 178 ALA A O 1
ATOM 1383 N N . MET A 1 179 ? 13.792 -2.959 -1.926 1.00 86.44 179 MET A N 1
ATOM 1384 C CA . MET A 1 179 ? 13.123 -3.493 -0.733 1.00 86.44 179 MET A CA 1
ATOM 1385 C C . MET A 1 179 ? 14.095 -3.789 0.406 1.00 86.44 179 MET A C 1
ATOM 1387 O O . MET A 1 179 ? 13.839 -3.413 1.548 1.00 86.44 179 MET A O 1
ATOM 1391 N N . THR A 1 180 ? 15.217 -4.444 0.110 1.00 87.19 180 THR A N 1
ATOM 1392 C CA . THR A 1 180 ? 16.249 -4.741 1.116 1.00 87.19 180 THR A CA 1
ATOM 1393 C C . THR A 1 180 ? 16.872 -3.459 1.659 1.00 87.19 180 THR A C 1
ATOM 1395 O O . THR A 1 180 ? 17.039 -3.327 2.870 1.00 87.19 180 THR A O 1
ATOM 1398 N N . THR A 1 181 ? 17.131 -2.474 0.795 1.00 85.31 181 THR A N 1
ATOM 1399 C CA . THR A 1 181 ? 17.617 -1.150 1.207 1.00 85.31 181 THR A CA 1
ATOM 1400 C C . THR A 1 181 ? 16.582 -0.405 2.045 1.00 85.31 181 THR A C 1
ATOM 1402 O O . THR A 1 181 ? 16.933 0.166 3.071 1.00 85.31 181 THR A O 1
ATOM 1405 N N . ALA A 1 182 ? 15.303 -0.444 1.659 1.00 82.56 182 ALA A N 1
ATOM 1406 C CA . ALA A 1 182 ? 14.222 0.168 2.428 1.00 82.56 182 ALA A CA 1
ATOM 1407 C C . ALA A 1 182 ? 14.071 -0.469 3.816 1.00 82.56 182 ALA A C 1
ATOM 1409 O O . ALA A 1 182 ? 13.892 0.253 4.785 1.00 82.56 182 ALA A O 1
ATOM 1410 N N . ARG A 1 183 ? 14.210 -1.797 3.930 1.00 81.06 183 ARG A N 1
ATOM 1411 C CA . ARG A 1 183 ? 14.181 -2.502 5.220 1.00 81.06 183 ARG A CA 1
ATOM 1412 C C . ARG A 1 183 ? 15.378 -2.156 6.109 1.00 81.06 183 ARG A C 1
ATOM 1414 O O . ARG A 1 183 ? 15.238 -2.124 7.323 1.00 81.06 183 ARG A O 1
ATOM 1421 N N . ARG A 1 184 ? 16.553 -1.924 5.514 1.00 79.19 184 ARG A N 1
ATOM 1422 C CA . ARG A 1 184 ? 17.763 -1.493 6.238 1.00 79.19 184 ARG A CA 1
ATOM 1423 C C . ARG A 1 184 ? 17.731 -0.022 6.628 1.00 79.19 184 ARG A C 1
ATOM 1425 O O . ARG A 1 184 ? 18.444 0.371 7.545 1.00 79.19 184 ARG A O 1
ATOM 1432 N N . ARG A 1 185 ? 16.955 0.799 5.919 1.00 73.75 185 ARG A N 1
ATOM 1433 C CA . ARG A 1 185 ? 16.811 2.215 6.231 1.00 73.75 185 ARG A CA 1
ATOM 1434 C C . ARG A 1 185 ? 16.023 2.330 7.534 1.00 73.75 185 ARG A C 1
ATOM 1436 O O . ARG A 1 185 ? 14.798 2.280 7.518 1.00 73.75 185 ARG A O 1
ATOM 1443 N N . LYS A 1 186 ? 16.749 2.446 8.649 1.00 64.38 186 LYS A N 1
ATOM 1444 C CA . LYS A 1 186 ? 16.180 2.739 9.966 1.00 64.38 186 LYS A CA 1
ATOM 1445 C C . LYS A 1 186 ? 15.351 4.019 9.844 1.00 64.38 186 LYS A C 1
ATOM 1447 O O . LYS A 1 186 ? 15.786 4.980 9.199 1.00 64.38 186 LYS A O 1
ATOM 1452 N N . GLU A 1 187 ? 14.139 3.989 10.384 1.00 69.00 187 GLU A N 1
ATOM 1453 C CA . GLU A 1 187 ? 13.335 5.194 10.538 1.00 69.00 187 GLU A CA 1
ATOM 1454 C C . GLU A 1 187 ? 14.163 6.205 11.334 1.00 69.00 187 GLU A C 1
ATOM 1456 O O . GLU A 1 187 ? 14.787 5.861 12.339 1.00 69.00 187 GLU A O 1
ATOM 1461 N N . LYS A 1 188 ? 14.291 7.411 10.785 1.00 72.00 188 LYS A N 1
ATOM 1462 C CA . LYS A 1 188 ? 15.123 8.460 11.361 1.00 72.00 188 LYS A CA 1
ATOM 1463 C C . LYS A 1 188 ? 14.277 9.150 12.420 1.00 72.00 188 LYS A C 1
ATOM 1465 O O . LYS A 1 188 ? 13.464 10.002 12.070 1.00 72.00 188 LYS A O 1
ATOM 1470 N N . ASP A 1 189 ? 14.434 8.723 13.666 1.00 78.00 189 ASP A N 1
ATOM 1471 C CA . ASP A 1 189 ? 13.782 9.367 14.798 1.00 78.00 189 ASP A CA 1
ATOM 1472 C C . ASP A 1 189 ? 14.452 10.722 15.050 1.00 78.00 189 ASP A C 1
ATOM 1474 O O . ASP A 1 189 ? 15.669 10.814 15.194 1.00 78.00 189 ASP A O 1
ATOM 1478 N N . LEU A 1 190 ? 13.651 11.783 14.994 1.00 79.19 190 LEU A N 1
ATOM 1479 C CA . LEU A 1 190 ? 14.104 13.156 15.213 1.00 79.19 190 LEU A CA 1
ATOM 1480 C C . LEU A 1 190 ? 14.157 13.509 16.705 1.00 79.19 190 LEU A C 1
ATOM 1482 O O . LEU A 1 190 ? 14.715 14.548 17.044 1.00 79.19 190 LEU A O 1
ATOM 1486 N N . MET A 1 191 ? 13.545 12.682 17.557 1.00 81.19 191 MET A N 1
ATOM 1487 C CA . MET A 1 191 ? 13.478 12.848 19.009 1.00 81.19 191 MET A CA 1
ATOM 1488 C C . MET A 1 191 ? 14.467 11.936 19.750 1.00 81.19 191 MET A C 1
ATOM 1490 O O . MET A 1 191 ? 14.427 11.869 20.975 1.00 81.19 191 MET A O 1
ATOM 1494 N N . ASP A 1 192 ? 15.335 11.233 19.019 1.00 84.94 192 ASP A N 1
ATOM 1495 C CA . ASP A 1 192 ? 16.417 10.430 19.590 1.00 84.94 192 ASP A CA 1
ATOM 1496 C C . ASP A 1 192 ? 17.494 11.356 20.181 1.00 84.94 192 ASP A C 1
ATOM 1498 O O . ASP A 1 192 ? 17.861 12.355 19.557 1.00 84.94 192 ASP A O 1
ATOM 1502 N N . GLU A 1 193 ? 18.012 11.041 21.369 1.00 84.44 193 GLU A N 1
ATOM 1503 C CA . GLU A 1 193 ? 19.014 11.877 22.054 1.00 84.44 193 GLU A CA 1
ATOM 1504 C C . GLU A 1 193 ? 20.320 11.972 21.247 1.00 84.44 193 GLU A C 1
ATOM 1506 O O . GLU A 1 193 ? 20.989 13.006 21.247 1.00 84.44 193 GLU A O 1
ATOM 1511 N N . ASP A 1 194 ? 20.627 10.929 20.474 1.00 84.62 194 ASP A N 1
ATOM 1512 C CA . ASP A 1 194 ? 21.804 10.846 19.605 1.00 84.62 194 ASP A CA 1
ATOM 1513 C C . ASP A 1 194 ? 21.581 11.476 18.210 1.00 84.62 194 ASP A C 1
ATOM 1515 O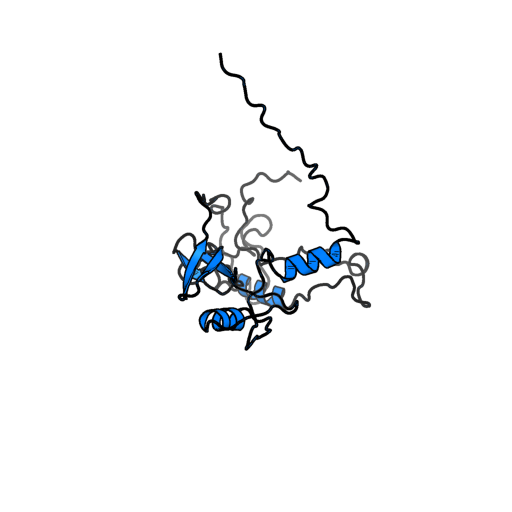 O . ASP A 1 194 ? 22.423 11.366 17.306 1.00 84.62 194 ASP A O 1
ATOM 1519 N N . TYR A 1 195 ? 20.439 12.133 17.980 1.00 82.31 195 TYR A N 1
ATOM 1520 C CA . TYR A 1 195 ? 20.095 12.702 16.683 1.00 82.31 195 TYR A CA 1
ATOM 1521 C C . TYR A 1 195 ? 20.887 13.978 16.359 1.00 82.31 195 TYR A C 1
ATOM 1523 O O . TYR A 1 195 ? 20.640 15.056 16.900 1.00 82.31 195 TYR A O 1
ATOM 1531 N N . LEU A 1 196 ? 21.769 13.906 15.357 1.00 79.38 196 LEU A N 1
ATOM 1532 C CA . LEU A 1 196 ? 22.386 15.097 14.767 1.00 79.38 196 LEU A CA 1
ATOM 1533 C C . LEU A 1 196 ? 21.579 15.605 13.556 1.00 79.38 196 LEU A C 1
ATOM 1535 O O . LEU A 1 196 ? 21.254 14.832 12.643 1.00 79.38 196 LEU A O 1
ATOM 1539 N N . PRO A 1 197 ? 21.276 16.916 13.479 1.00 77.69 197 PRO A N 1
ATOM 1540 C CA . PRO A 1 197 ? 20.522 17.475 12.367 1.00 77.69 197 PRO A CA 1
ATOM 1541 C C . PRO A 1 197 ? 21.279 17.303 11.045 1.00 77.69 197 PRO A C 1
ATOM 1543 O O . PRO A 1 197 ? 22.493 17.490 10.958 1.00 77.69 197 PRO A O 1
ATOM 1546 N N . GLY A 1 198 ? 20.541 17.004 9.970 1.00 73.81 198 GLY A N 1
ATOM 1547 C CA . GLY A 1 198 ? 21.108 16.691 8.649 1.00 73.81 198 GLY A CA 1
ATOM 1548 C C . GLY A 1 198 ? 21.975 17.792 8.023 1.00 73.81 198 GLY A C 1
ATOM 1549 O O . GLY A 1 198 ? 22.717 17.509 7.088 1.00 73.81 198 GLY A O 1
ATOM 1550 N N . ILE A 1 199 ? 21.931 19.023 8.545 1.00 76.06 199 ILE A N 1
ATOM 1551 C CA . ILE A 1 199 ? 22.849 20.103 8.160 1.00 76.06 199 ILE A CA 1
ATOM 1552 C C . ILE A 1 199 ? 24.295 19.833 8.611 1.00 76.06 199 ILE A C 1
ATOM 1554 O O . ILE A 1 199 ? 25.219 20.153 7.872 1.00 76.06 199 ILE A O 1
ATOM 1558 N N . LEU A 1 200 ? 24.485 19.190 9.770 1.00 77.12 200 LEU A N 1
ATOM 1559 C CA . LEU A 1 200 ? 25.793 18.791 10.299 1.00 77.12 200 LEU A CA 1
ATOM 1560 C C . LEU A 1 200 ? 26.257 17.463 9.691 1.00 77.12 200 LEU A C 1
ATOM 1562 O O . LEU A 1 200 ? 27.427 17.308 9.361 1.00 77.12 200 LEU A O 1
ATOM 1566 N N . SER A 1 201 ? 25.335 16.521 9.476 1.00 73.50 201 SER A N 1
ATOM 1567 C CA . SER A 1 201 ? 25.655 15.216 8.877 1.00 73.50 201 SER A CA 1
ATOM 1568 C C . SER A 1 201 ? 25.714 15.229 7.340 1.00 73.50 201 SER A C 1
ATOM 1570 O O . SER A 1 201 ? 26.001 14.200 6.734 1.00 73.50 201 SER A O 1
ATOM 1572 N N . GLY A 1 202 ? 25.383 16.351 6.686 1.00 69.75 202 GLY A N 1
ATOM 1573 C CA . GLY A 1 202 ? 25.315 16.472 5.220 1.00 69.75 202 GLY A CA 1
ATOM 1574 C C . GLY A 1 202 ? 24.194 15.660 4.548 1.00 69.75 202 GLY A C 1
ATOM 1575 O O . GLY A 1 202 ? 24.106 15.616 3.317 1.00 69.75 202 GLY A O 1
ATOM 1576 N N . ASP A 1 203 ? 23.322 15.023 5.331 1.00 68.94 203 ASP A N 1
ATOM 1577 C CA . ASP A 1 203 ? 22.257 14.145 4.852 1.00 68.94 203 ASP A CA 1
ATOM 1578 C C . ASP A 1 203 ? 21.051 14.959 4.360 1.00 68.94 203 ASP A C 1
ATOM 1580 O O . ASP A 1 203 ? 20.186 15.394 5.125 1.00 68.94 203 ASP A O 1
ATOM 1584 N N . ARG A 1 204 ? 20.975 15.145 3.039 1.00 63.28 204 ARG A N 1
ATOM 1585 C CA . ARG A 1 204 ? 19.804 15.697 2.343 1.00 63.28 204 ARG A CA 1
ATOM 1586 C C . ARG A 1 204 ? 18.807 14.570 2.089 1.00 63.28 204 ARG A C 1
ATOM 1588 O O . ARG A 1 204 ? 18.684 14.075 0.968 1.00 63.28 204 ARG A O 1
ATOM 1595 N N . GLY A 1 205 ? 18.151 14.132 3.161 1.00 59.88 205 GLY A N 1
ATOM 1596 C CA . GLY A 1 205 ? 17.293 12.952 3.187 1.00 59.88 205 GLY A CA 1
ATOM 1597 C C . GLY A 1 205 ? 16.359 12.837 1.977 1.00 59.88 205 GLY A C 1
ATOM 1598 O O . GLY A 1 205 ? 15.603 13.746 1.638 1.00 59.88 205 GLY A O 1
ATOM 1599 N N . ARG A 1 206 ? 16.372 11.673 1.320 1.00 60.34 206 ARG A N 1
ATOM 1600 C CA . ARG A 1 206 ? 15.368 11.333 0.303 1.00 60.34 206 ARG A CA 1
ATOM 1601 C C . ARG A 1 206 ? 14.047 11.036 1.007 1.00 60.34 206 ARG A C 1
ATOM 1603 O O . ARG A 1 206 ? 14.047 10.191 1.906 1.00 60.34 206 ARG A O 1
ATOM 1610 N N . ALA A 1 207 ? 12.955 11.674 0.582 1.00 55.84 207 ALA A N 1
ATOM 1611 C CA . ALA A 1 207 ? 11.616 11.440 1.127 1.00 55.84 207 ALA A CA 1
ATOM 1612 C C . ALA A 1 207 ? 11.347 9.933 1.275 1.00 55.84 207 ALA A C 1
ATOM 1614 O O . ALA A 1 207 ? 11.547 9.159 0.331 1.00 55.84 207 ALA A O 1
ATOM 1615 N N . GLY A 1 208 ? 10.994 9.521 2.494 1.00 60.44 208 GLY A N 1
ATOM 1616 C CA . GLY A 1 208 ? 10.586 8.155 2.793 1.00 60.44 208 GLY A CA 1
ATOM 1617 C C . GLY A 1 208 ? 9.364 7.758 1.967 1.00 60.44 208 GLY A C 1
ATOM 1618 O O . GLY A 1 208 ? 8.626 8.603 1.462 1.00 60.44 208 GLY A O 1
ATOM 1619 N N . GLY A 1 209 ? 9.168 6.456 1.785 1.00 71.06 209 GLY A N 1
ATOM 1620 C CA . GLY A 1 209 ? 8.016 5.948 1.055 1.00 71.06 209 GLY A CA 1
ATOM 1621 C C . GLY A 1 209 ? 8.242 4.567 0.463 1.00 71.06 209 GLY A C 1
ATOM 1622 O O . GLY A 1 209 ? 9.354 4.036 0.446 1.00 71.06 209 GLY A O 1
ATOM 1623 N N . ARG A 1 210 ? 7.150 3.989 -0.043 1.00 77.06 210 ARG A N 1
ATOM 1624 C CA . ARG A 1 210 ? 7.178 2.721 -0.778 1.00 77.06 210 ARG A CA 1
ATOM 1625 C C . ARG A 1 210 ? 8.078 2.853 -2.009 1.00 77.06 210 ARG A C 1
ATOM 1627 O O . ARG A 1 210 ? 8.174 3.926 -2.608 1.00 77.06 210 ARG A O 1
ATOM 1634 N N . THR A 1 211 ? 8.719 1.752 -2.394 1.00 84.50 211 THR A N 1
ATOM 1635 C CA . THR A 1 211 ? 9.545 1.687 -3.604 1.00 84.50 211 THR A CA 1
ATOM 1636 C C . THR A 1 211 ? 8.759 2.197 -4.814 1.00 84.50 211 THR A C 1
ATOM 1638 O O . THR A 1 211 ? 7.609 1.822 -5.038 1.00 84.50 211 THR A O 1
ATOM 1641 N N . LYS A 1 212 ? 9.353 3.126 -5.571 1.00 86.81 212 LYS A N 1
ATOM 1642 C CA . LYS A 1 212 ? 8.679 3.743 -6.714 1.00 86.81 212 LYS A CA 1
ATOM 1643 C C . LYS A 1 212 ? 8.620 2.741 -7.865 1.00 86.81 212 LYS A C 1
ATOM 1645 O O . LYS A 1 212 ? 9.633 2.489 -8.509 1.00 86.81 212 LYS A O 1
ATOM 1650 N N . VAL A 1 213 ? 7.428 2.222 -8.139 1.00 88.88 213 VAL A N 1
ATOM 1651 C CA . VAL A 1 213 ? 7.166 1.381 -9.311 1.00 88.88 213 VAL A CA 1
ATOM 1652 C C . VAL A 1 213 ? 6.853 2.254 -10.520 1.00 88.88 213 VAL A C 1
ATOM 1654 O O . VAL A 1 213 ? 6.071 3.207 -10.452 1.00 88.88 213 VAL A O 1
ATOM 1657 N N . GLY A 1 214 ? 7.476 1.915 -11.640 1.00 87.00 214 GLY A N 1
ATOM 1658 C CA . GLY A 1 214 ? 7.349 2.599 -12.908 1.00 87.00 214 GLY A CA 1
ATOM 1659 C C . GLY A 1 214 ? 7.971 3.991 -12.914 1.00 87.00 214 GLY A C 1
ATOM 1660 O O . GLY A 1 214 ? 8.653 4.458 -11.999 1.00 87.00 214 GLY A O 1
ATOM 1661 N N . ALA A 1 215 ? 7.714 4.686 -14.008 1.00 85.12 215 ALA A N 1
ATOM 1662 C CA . ALA A 1 215 ? 8.283 5.992 -14.278 1.00 85.12 215 ALA A CA 1
ATOM 1663 C C . ALA A 1 215 ? 7.538 7.118 -13.506 1.00 85.12 215 ALA A C 1
ATOM 1665 O O . ALA A 1 215 ? 8.113 8.168 -13.182 1.00 85.12 215 ALA A O 1
ATOM 1666 N N . GLY A 1 216 ? 6.293 6.856 -13.086 1.00 86.62 216 GLY A N 1
ATOM 1667 C CA . GLY A 1 216 ? 5.405 7.764 -12.355 1.00 86.62 216 GLY A CA 1
ATOM 1668 C C . GLY A 1 216 ? 4.346 8.423 -13.249 1.00 86.62 216 GLY A C 1
ATOM 1669 O O . GLY A 1 216 ? 4.399 8.344 -14.470 1.00 86.62 216 GLY A O 1
ATOM 1670 N N . LYS A 1 217 ? 3.374 9.117 -12.643 1.00 85.38 217 LYS A N 1
ATOM 1671 C CA . LYS A 1 217 ? 2.244 9.727 -13.381 1.00 85.38 217 LYS A CA 1
ATOM 1672 C C . LYS A 1 217 ? 2.651 10.904 -14.282 1.00 85.38 217 LYS A C 1
ATOM 1674 O O . LYS A 1 217 ? 2.019 11.157 -15.304 1.00 85.38 217 LYS A O 1
ATOM 1679 N N . ASN A 1 218 ? 3.724 11.608 -13.925 1.00 87.69 218 ASN A N 1
ATOM 1680 C CA . ASN A 1 218 ? 4.152 12.862 -14.562 1.00 87.69 218 ASN A CA 1
ATOM 1681 C C . ASN A 1 218 ? 5.376 12.675 -15.474 1.00 87.69 218 ASN A C 1
ATOM 1683 O O . ASN A 1 218 ? 6.240 13.538 -15.569 1.00 87.69 218 ASN A O 1
ATOM 1687 N N . VAL A 1 219 ? 5.498 11.518 -16.121 1.00 87.44 219 VAL A N 1
ATOM 1688 C CA . VAL A 1 219 ? 6.665 11.214 -16.972 1.00 87.44 219 VAL A CA 1
ATOM 1689 C C . VAL A 1 219 ? 6.634 12.009 -18.263 1.00 87.44 219 VAL A C 1
ATOM 1691 O O . VAL A 1 219 ? 7.645 12.585 -18.649 1.00 87.44 219 VAL A O 1
ATOM 1694 N N . ASN A 1 220 ? 5.452 12.106 -18.867 1.00 88.12 220 ASN A N 1
ATOM 1695 C CA . ASN A 1 220 ? 5.246 12.809 -20.131 1.00 88.12 220 ASN A CA 1
ATOM 1696 C C . ASN A 1 220 ? 4.891 14.293 -19.928 1.00 88.12 220 ASN A C 1
ATOM 1698 O O . ASN A 1 220 ? 4.552 14.978 -20.886 1.00 88.12 220 ASN A O 1
ATOM 1702 N N . SER A 1 221 ? 4.907 14.810 -18.692 1.00 88.06 221 SER A N 1
ATOM 1703 C CA . SER A 1 221 ? 4.636 16.233 -18.462 1.00 88.06 221 SER A CA 1
ATOM 1704 C C . SER A 1 221 ? 5.843 17.084 -18.838 1.00 88.06 221 SER A C 1
ATOM 1706 O O . SER A 1 221 ? 6.978 16.726 -18.511 1.00 88.06 221 SER A O 1
ATOM 1708 N N . LYS A 1 222 ? 5.592 18.250 -19.443 1.00 86.94 222 LYS A N 1
ATOM 1709 C CA . LYS A 1 222 ? 6.622 19.251 -19.732 1.00 86.94 222 LYS A CA 1
ATOM 1710 C C . LYS A 1 222 ? 7.327 19.649 -18.433 1.00 86.94 222 LYS A C 1
ATOM 1712 O O . LYS A 1 222 ? 6.688 20.109 -17.489 1.00 86.94 222 LYS A O 1
ATOM 1717 N N . LYS A 1 223 ? 8.641 19.439 -18.373 1.00 82.44 223 LYS A N 1
ATOM 1718 C CA . LYS A 1 223 ? 9.473 19.913 -17.261 1.00 82.44 223 LYS A CA 1
ATOM 1719 C C . LYS A 1 223 ? 9.875 21.358 -17.536 1.00 82.44 223 LYS A C 1
ATOM 1721 O O . LYS A 1 223 ? 10.038 21.739 -18.693 1.00 82.44 223 LYS A O 1
ATOM 1726 N N . ARG A 1 224 ? 10.028 22.159 -16.479 1.00 82.06 224 ARG A N 1
ATOM 1727 C CA . ARG A 1 224 ? 10.584 23.510 -16.601 1.00 82.06 224 ARG A CA 1
ATOM 1728 C C . ARG A 1 224 ? 12.017 23.383 -17.122 1.00 82.06 224 ARG A C 1
ATOM 1730 O O . ARG A 1 224 ? 12.792 22.616 -16.550 1.00 82.06 224 ARG A O 1
ATOM 1737 N N . ASN A 1 225 ? 12.330 24.078 -18.214 1.00 75.06 225 ASN A N 1
ATOM 1738 C CA . ASN A 1 225 ? 13.700 24.153 -18.712 1.00 75.06 225 ASN A CA 1
ATOM 1739 C C . ASN A 1 225 ? 14.561 24.796 -17.616 1.00 75.06 225 ASN A C 1
ATOM 1741 O O . ASN A 1 225 ? 14.118 25.751 -16.973 1.00 75.06 225 ASN A O 1
ATOM 1745 N N . LYS A 1 226 ? 15.719 24.196 -17.349 1.00 56.66 226 LYS A N 1
ATOM 1746 C CA . LYS A 1 226 ? 16.714 24.701 -16.406 1.00 56.66 226 LYS A CA 1
ATOM 1747 C C . LYS A 1 226 ? 17.831 25.354 -17.197 1.00 56.66 226 LYS A C 1
ATOM 1749 O O . LYS A 1 226 ? 18.139 24.794 -18.273 1.00 56.66 226 LYS A O 1
#

Radius of gyration: 25.64 Å; chains: 1; bounding box: 86×48×56 Å

InterPro domains:
  IPR014881 Nin one binding (NOB1), Zn-ribbon-like domain [PF08772] (76-147)
  IPR036283 NOB1 zinc finger-like superfamily [G3DSA:6.20.210.10] (70-146)
  IPR036283 NOB1 zinc finger-like superfamily [SSF144206] (76-140)
  IPR039907 RNA-binding protein NOB1 [PTHR12814] (6-224)

Secondary structure (DSSP, 8-state):
--------------SSTT---TTTHHHHHHHHHH-S-------S--S-EEE---HHHHHHHHHTT-EEE-TTSPEE---EEEEEEETTT--EE--TT--S-TTT-SS-EEEEEEEE-TT--EEEEPPTT-----TTSS--PPPP-PPPTT------SSGGGTTTT---STT-HHHHHHHHHHHHS----SS-TT---HHHH--------S---SS-TTSSSPPPP-

Organism: NCBI:txid215461

Foldseek 3Di:
DDDDDDDPPPPDPPPPPPDDDPVCVVVVVVPVQQDVDPPDDDDDDAPDEDEDPDPVVVLVCLLVVHFYAYPVRGTDNKDWAKWWAFPPPRDIGNPPLDQADPPPQFSRTDIWIWIQDNPRDIGTDDDPPDDDDCAQVDDDAADDDDDDPVPPDDQGPDDPSPNVQAAGGCPDPSNVVVVVVLVVPPDQDPPDPPDDDCVVVVDPDDDDDDRDHGPDRCNPPDDDDD

Sequence (226 aa):
PDPVEEVQTSDDDDDGEGWITPSNLKQHQQKDANGATEPQEEPKTMQVALITSDFAMQNVLLRMNLNLLSPSLQRIRQLKTWVLRCHACFLITRDMNKQFCTRCGKPTLLRTSCSTDKDGNFKVHLKKNMQWNNRGNVFSVPKPVAGTSNGKLVAGGGKGGWGQGLILAEDQKEYVAAMTTARRRKEKDLMDEDYLPGILSGDRGRAGGRTKVGAGKNVNSKKRNK

pLDDT: mean 77.87, std 14.54, range [30.02, 94.62]